Protein AF-A0A965PHJ8-F1 (afdb_monomer)

Mean predicted aligned error: 13.16 Å

Nearest PDB structures (foldseek):
  6rbk-assembly1_C  TM=6.183E-01  e=1.603E-02  Serratia entomophila
  2x8k-assembly1_A  TM=3.562E-01  e=1.499E-01  Bacillus phage SPP1
  3gei-assembly2_C  TM=4.327E-01  e=1.169E+00  Chlorobaculum tepidum
  3gei-assembly1_A-2  TM=4.325E-01  e=1.401E+00  Chlorobaculum tepidum
  3gei-assembly2_B  TM=4.326E-01  e=1.581E+00  Chlorobaculum tepidum

Foldseek 3Di:
DDKDKWKDFPNHTAAADPPDDFPWPFDPDPPVCLPDDDLRGKDKGKGFPDPRVCVRCVNVVDPPGDDPDDLVDWTWMFMDINNHTDFTFTKHWDDFDDDPNHTTITIMMTGGDCPDPCVLCPPPDLVVFDCVVLDDDLDPVVQVCLAPVPVDPRQKHWPPDADQEDADEPFDFDDDDDDPRYHRDSLCHCVDPSNNDDSVRTDIDGDPVVSVVRSCVVRVHDDDD

Secondary structure (DSSP, 8-state):
-PPPEEEEETTEEPP--TT-------PPP-TT-TT----S-EEEEEEE--HHHHHHTTTTT-TT---SS-TTSPEEEEEEETTEEEEEEEEEEEEEEEETTEEEEEEEEEEE----HHHHHTT--GGGS-GGGT----SHHHHHHHHH-TTS--SEE--S--SSB--BSSSPPPPS---TTSB-SGGGBTTSGGGPPPGGGPPPEE-HHHHHHHHHHHHT-----

pLDDT: mean 82.67, std 12.68, range [45.0, 95.44]

Solvent-accessible surface area (backbone atoms only — not comparable to full-atom values): 14137 Å² total; per-residue (Å²): 132,88,76,51,75,46,45,29,48,78,87,40,77,55,63,67,54,98,80,68,80,80,81,79,70,68,59,78,78,61,81,91,44,84,86,68,79,69,72,53,35,71,51,75,49,70,27,48,60,40,76,64,42,30,59,77,51,56,41,75,81,43,86,86,57,88,60,92,72,62,70,89,53,66,42,50,26,37,34,26,47,71,89,37,86,68,46,53,25,34,35,32,69,74,48,66,44,70,53,97,90,38,76,52,30,33,36,34,36,40,37,42,59,71,81,37,73,57,72,73,53,60,88,70,53,84,82,75,54,79,57,74,88,69,58,75,76,95,42,66,68,55,50,50,44,46,62,68,48,82,90,54,90,63,56,50,29,45,60,98,54,66,88,57,48,56,81,28,74,88,69,65,66,82,85,77,96,71,62,93,83,54,46,61,56,79,63,27,21,48,83,37,85,86,18,43,86,54,71,88,62,45,55,80,44,70,43,68,66,57,52,51,53,41,51,22,67,75,72,76,48,83,89,86,132

Radius of gyration: 30.6 Å; Cα contacts (8 Å, |Δi|>4): 312; chains: 1; bounding box: 62×33×88 Å

Sequence (225 aa):
MERQVRVFVEGQKLDLFNDETIEITSTIQNIQDISKTYTDFSQSFTIPTSPVNNAIWEYFYENAVTGNINYQERLNGFIEIDMTFFRRGKIQMEKSQLKNGQADSYTITFYGDVTTLKDLIGEDLLSVLNHTSIDHAYSFTEVYNRITDASIDWDVCYPLITSSRIWQYQGTDPSGNFPNWLNIGSGNNISNNAGAIDYRELFPAVRVKSIFDLISNQYGITFTG

Structure (mmCIF, N/CA/C/O backbone):
data_AF-A0A965PHJ8-F1
#
_entry.id   AF-A0A965PHJ8-F1
#
loop_
_atom_site.group_PDB
_atom_site.id
_atom_site.type_symbol
_atom_site.label_atom_id
_atom_site.label_alt_id
_atom_site.label_comp_id
_atom_site.label_asym_id
_atom_site.label_entity_id
_atom_site.label_seq_id
_atom_site.pdbx_PDB_ins_code
_atom_site.Cartn_x
_atom_site.Cartn_y
_atom_site.Cartn_z
_atom_site.occupancy
_atom_site.B_iso_or_equiv
_atom_site.auth_seq_id
_atom_site.auth_comp_id
_atom_site.auth_asym_id
_atom_site.auth_atom_id
_atom_site.pdbx_PDB_model_num
ATOM 1 N N . MET A 1 1 ? -25.372 19.976 11.154 1.00 48.81 1 MET A N 1
ATOM 2 C CA . MET A 1 1 ? -25.907 18.603 11.104 1.00 48.81 1 MET A CA 1
ATOM 3 C C . MET A 1 1 ? -24.966 17.790 11.969 1.00 48.81 1 MET A C 1
ATOM 5 O O . MET A 1 1 ? -23.786 17.742 11.643 1.00 48.81 1 MET A O 1
ATOM 9 N N . GLU A 1 2 ? -25.423 17.339 13.133 1.00 60.88 2 GLU A N 1
ATOM 10 C CA . GLU A 1 2 ? -24.597 16.536 14.041 1.00 60.88 2 GLU A CA 1
ATOM 11 C C . GLU A 1 2 ? -24.362 15.173 13.389 1.00 60.88 2 GLU A C 1
ATOM 13 O O . GLU A 1 2 ? -25.317 14.525 12.959 1.00 60.88 2 GLU A O 1
ATOM 18 N N . ARG A 1 3 ? -23.094 14.788 13.228 1.00 70.12 3 ARG A N 1
ATOM 19 C CA . ARG A 1 3 ? -22.733 13.477 12.683 1.00 70.12 3 ARG A CA 1
ATOM 20 C C . ARG A 1 3 ? -22.869 12.435 13.782 1.00 70.12 3 ARG A C 1
ATOM 22 O O . ARG A 1 3 ? -22.401 12.662 14.896 1.00 70.12 3 ARG A O 1
ATOM 29 N N . GLN A 1 4 ? -23.482 11.295 13.480 1.00 80.81 4 GLN A N 1
ATOM 30 C CA . GLN A 1 4 ? -23.666 10.230 14.460 1.00 80.81 4 GLN A CA 1
ATOM 31 C C . GLN A 1 4 ? -22.415 9.354 14.521 1.00 80.81 4 GLN A C 1
ATOM 33 O O . GLN A 1 4 ? -22.076 8.690 13.542 1.00 80.81 4 GLN A O 1
ATOM 38 N N . VAL A 1 5 ? -21.767 9.298 15.684 1.00 84.06 5 VAL A N 1
ATOM 39 C CA . VAL A 1 5 ? -20.630 8.402 15.926 1.00 84.06 5 VAL A CA 1
ATOM 40 C C . VAL A 1 5 ? -21.114 7.092 16.540 1.00 84.06 5 VAL A C 1
ATOM 42 O O . VAL A 1 5 ? -22.010 7.074 17.385 1.00 84.06 5 VAL A O 1
ATOM 45 N N . ARG A 1 6 ? -20.532 5.974 16.106 1.00 88.50 6 ARG A N 1
ATOM 46 C CA . ARG A 1 6 ? -20.745 4.648 16.697 1.00 88.50 6 ARG A CA 1
ATOM 47 C C . ARG A 1 6 ? -19.395 3.991 16.932 1.00 88.50 6 ARG A C 1
ATOM 49 O O . ARG A 1 6 ? -18.525 4.056 16.070 1.00 88.50 6 ARG A O 1
ATOM 56 N N . VAL A 1 7 ? -19.237 3.350 18.084 1.00 89.56 7 VAL A N 1
ATOM 57 C CA . VAL A 1 7 ? -18.011 2.637 18.456 1.00 89.56 7 VAL A CA 1
ATOM 58 C C . VAL A 1 7 ? -18.350 1.171 18.680 1.00 89.56 7 VAL A C 1
ATOM 60 O O . VAL A 1 7 ? -19.379 0.853 19.275 1.00 89.56 7 VAL A O 1
ATOM 63 N N . PHE A 1 8 ? -17.489 0.286 18.192 1.00 91.94 8 PHE A N 1
ATOM 64 C CA . PHE A 1 8 ? -17.641 -1.157 18.309 1.00 91.94 8 PHE A CA 1
ATOM 65 C C . PHE A 1 8 ? -16.410 -1.772 18.975 1.00 91.94 8 PHE A C 1
ATOM 67 O O . PHE A 1 8 ? -15.287 -1.367 18.674 1.00 91.94 8 PHE A O 1
ATOM 74 N N . VAL A 1 9 ? -16.625 -2.766 19.839 1.00 91.94 9 VAL A N 1
ATOM 75 C CA . VAL A 1 9 ? -15.597 -3.571 20.525 1.00 91.94 9 VAL A CA 1
ATOM 76 C C . VAL A 1 9 ? -15.913 -5.045 20.291 1.00 91.94 9 VAL A C 1
ATOM 78 O O . VAL A 1 9 ? -17.043 -5.461 20.523 1.00 91.94 9 VAL A O 1
ATOM 81 N N . GLU A 1 10 ? -14.951 -5.828 19.798 1.00 89.00 10 GLU A N 1
ATOM 82 C CA . GLU A 1 10 ? -15.119 -7.261 19.476 1.00 89.00 10 GLU A CA 1
ATOM 83 C C . GLU A 1 10 ? -16.392 -7.549 18.646 1.00 89.00 10 GLU A C 1
ATOM 85 O O . GLU A 1 10 ? -17.101 -8.535 18.841 1.00 89.00 10 GLU A O 1
ATOM 90 N N . GLY A 1 11 ? -16.720 -6.637 17.721 1.00 88.12 11 GLY A N 1
ATOM 91 C CA . GLY A 1 11 ? -17.903 -6.724 16.857 1.00 88.12 11 GLY A CA 1
ATOM 92 C C . GLY A 1 11 ? -19.229 -6.309 17.508 1.00 88.12 11 GLY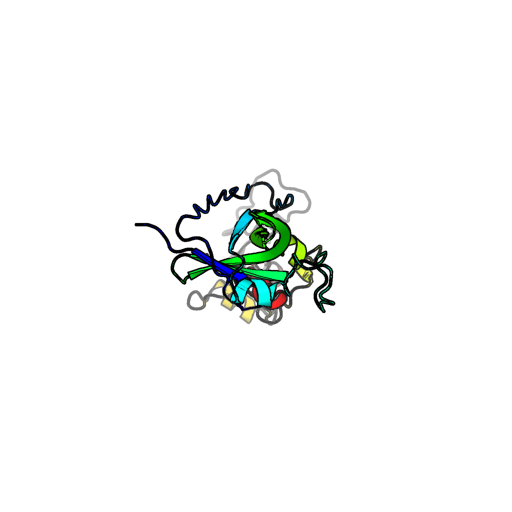 A C 1
ATOM 93 O O . GLY A 1 11 ? -20.254 -6.294 16.828 1.00 88.12 11 GLY A O 1
ATOM 94 N N . GLN A 1 12 ? -19.234 -5.929 18.786 1.00 91.38 12 GLN A N 1
ATOM 95 C CA . GLN A 1 12 ? -20.419 -5.467 19.508 1.00 91.38 12 GLN A CA 1
ATOM 96 C C . GLN A 1 12 ? -20.459 -3.941 19.577 1.00 91.38 12 GLN A C 1
ATOM 98 O O . GLN A 1 12 ? -19.441 -3.292 19.814 1.00 91.38 12 GLN A O 1
ATOM 103 N N . LYS A 1 13 ? -21.640 -3.354 19.368 1.00 92.50 13 LYS A N 1
ATOM 104 C CA . LYS A 1 13 ? -21.839 -1.902 19.431 1.00 92.50 13 LYS A CA 1
ATOM 105 C C . LYS A 1 13 ? -21.858 -1.436 20.889 1.00 92.50 13 LYS A C 1
ATOM 107 O O . LYS A 1 13 ? -22.635 -1.966 21.677 1.00 92.50 13 LYS A O 1
ATOM 112 N N . LEU A 1 14 ? -21.066 -0.415 21.207 1.00 91.31 14 LEU A N 1
ATOM 113 C CA . LEU A 1 14 ? -21.101 0.253 22.506 1.00 91.31 14 LEU A CA 1
ATOM 114 C C . LEU A 1 14 ? -22.274 1.231 22.605 1.00 91.31 14 LEU A C 1
ATOM 116 O O . LEU A 1 14 ? -22.625 1.915 21.636 1.00 91.31 14 LEU A O 1
ATOM 120 N N . ASP A 1 15 ? -22.817 1.345 23.814 1.00 91.12 15 ASP A N 1
ATOM 121 C CA . ASP A 1 15 ? -23.691 2.455 24.180 1.00 91.12 15 ASP A CA 1
ATOM 122 C C . ASP A 1 15 ? -22.828 3.659 24.577 1.00 91.12 15 ASP A C 1
ATOM 124 O O . ASP A 1 15 ? -21.922 3.523 25.399 1.00 91.12 15 ASP A O 1
ATOM 128 N N . LEU A 1 16 ? -23.110 4.827 23.996 1.00 87.69 16 LEU A N 1
ATOM 129 C CA . LEU A 1 16 ? -22.447 6.106 24.284 1.00 87.69 16 LEU A CA 1
ATOM 130 C C . LEU A 1 16 ? -23.421 7.039 25.017 1.00 87.69 16 LEU A C 1
ATOM 132 O O . LEU A 1 16 ? -24.638 6.844 24.936 1.00 87.69 16 LEU A O 1
ATOM 136 N N . PHE A 1 17 ? -22.915 8.064 25.709 1.00 84.69 17 PHE A N 1
ATOM 137 C CA . PHE A 1 17 ? -23.795 9.112 26.238 1.00 84.69 17 PHE A CA 1
ATOM 138 C C . PHE A 1 17 ? -24.380 9.961 25.098 1.00 84.69 17 PHE A C 1
ATOM 140 O O . PHE A 1 17 ? -23.748 10.162 24.062 1.00 84.69 17 PHE A O 1
ATOM 147 N N . ASN A 1 18 ? -25.603 10.467 25.288 1.00 70.56 18 ASN A N 1
ATOM 148 C CA . ASN A 1 18 ? -26.313 11.250 24.266 1.00 70.56 18 ASN A CA 1
ATOM 149 C C . ASN A 1 18 ? -25.643 12.602 23.955 1.00 70.56 18 ASN A C 1
ATOM 151 O O . ASN A 1 18 ? -25.912 13.183 22.910 1.00 70.56 18 ASN A O 1
ATOM 155 N N . ASP A 1 19 ? -24.813 13.109 24.865 1.00 63.22 19 ASP A N 1
ATOM 156 C CA . ASP A 1 19 ? -24.152 14.415 24.837 1.00 63.22 19 ASP A CA 1
ATOM 157 C C . ASP A 1 19 ? -22.622 14.319 24.700 1.00 63.22 19 ASP A C 1
ATOM 159 O O . ASP A 1 19 ? -21.912 15.315 24.864 1.00 63.22 19 ASP A O 1
ATOM 163 N N . GLU A 1 20 ? -22.084 13.138 24.379 1.00 57.88 20 GLU A N 1
ATOM 164 C CA . GLU A 1 20 ? -20.641 12.968 24.240 1.00 57.88 20 GLU A CA 1
ATOM 165 C C . GLU A 1 20 ? -20.134 13.669 22.970 1.00 57.88 20 GLU A C 1
ATOM 167 O O . GLU A 1 20 ? -20.328 13.217 21.839 1.00 57.88 20 GLU A O 1
ATOM 172 N N . THR A 1 21 ? -19.470 14.811 23.158 1.00 55.41 21 THR A N 1
ATOM 173 C CA . THR A 1 21 ? -18.782 15.505 22.068 1.00 55.41 21 THR A CA 1
ATOM 174 C C . THR A 1 21 ? -17.462 14.794 21.812 1.00 55.41 21 THR A C 1
ATOM 176 O O . THR A 1 21 ? -16.495 14.948 22.554 1.00 55.41 21 THR A O 1
ATOM 179 N N . ILE A 1 22 ? -17.422 13.989 20.754 1.00 58.88 22 ILE A N 1
ATOM 180 C CA . ILE A 1 22 ? -16.192 13.336 20.315 1.00 58.88 22 ILE A CA 1
ATOM 181 C C . ILE A 1 22 ? -15.378 14.352 19.509 1.00 58.88 22 ILE A C 1
ATOM 183 O O . ILE A 1 22 ? -15.581 14.528 18.305 1.00 58.88 22 ILE A O 1
ATOM 187 N N . GLU A 1 23 ? -14.457 15.046 20.178 1.00 55.41 23 GLU A N 1
ATOM 188 C CA . GLU A 1 23 ? -13.476 15.900 19.508 1.00 55.41 23 GLU A CA 1
ATOM 189 C C . GLU A 1 23 ? -12.415 15.032 18.827 1.00 55.41 23 GLU A C 1
ATOM 191 O O . GLU A 1 23 ? -11.427 14.603 19.421 1.00 55.41 23 GLU A O 1
ATOM 196 N N . ILE A 1 24 ? -12.635 14.747 17.544 1.00 55.06 24 ILE A N 1
ATOM 197 C CA . ILE A 1 24 ? -11.672 14.022 16.719 1.00 55.06 24 ILE A CA 1
ATOM 198 C C . ILE A 1 24 ? -10.492 14.950 16.415 1.00 55.06 24 ILE A C 1
ATOM 200 O O . ILE A 1 24 ? -10.508 15.692 15.432 1.00 55.06 24 ILE A O 1
ATOM 204 N N . THR A 1 25 ? -9.432 14.875 17.220 1.00 49.97 25 THR A N 1
ATOM 205 C CA . THR A 1 25 ? -8.146 15.485 16.859 1.00 49.97 25 THR A CA 1
ATOM 206 C C . THR A 1 25 ? -7.414 14.536 15.913 1.00 49.97 25 THR A C 1
ATOM 208 O O . THR A 1 25 ? -6.715 13.620 16.337 1.00 49.97 25 THR A O 1
ATOM 211 N N . SER A 1 26 ? -7.622 14.709 14.606 1.00 49.03 26 SER A N 1
ATOM 212 C CA . SER A 1 26 ? -6.821 14.017 13.589 1.00 49.03 26 SER A CA 1
ATOM 213 C C . SER A 1 26 ? -5.538 14.800 13.356 1.00 49.03 26 SER A C 1
ATOM 215 O O . SER A 1 26 ? -5.573 15.903 12.810 1.00 49.03 26 SER A O 1
ATOM 217 N N . THR A 1 27 ? -4.400 14.238 13.751 1.00 48.94 27 THR A N 1
ATOM 218 C CA . THR A 1 27 ? -3.111 14.797 13.333 1.00 48.94 27 THR A CA 1
ATOM 219 C C . THR A 1 27 ? -2.915 14.402 11.874 1.00 48.94 27 THR A C 1
ATOM 221 O O . THR A 1 27 ? -2.902 13.216 11.556 1.00 48.94 27 THR A O 1
ATOM 224 N N . ILE A 1 28 ? -2.833 15.375 10.964 1.00 48.16 28 ILE A N 1
ATOM 225 C CA . ILE A 1 28 ? -2.533 15.094 9.555 1.00 48.16 28 ILE A CA 1
ATOM 226 C C . ILE A 1 28 ? -1.122 14.507 9.507 1.00 48.16 28 ILE A C 1
ATOM 228 O O . ILE A 1 28 ? -0.177 15.145 9.979 1.00 48.16 28 ILE A O 1
ATOM 232 N N . GLN A 1 29 ? -0.979 13.301 8.951 1.00 46.56 29 GLN A N 1
ATOM 233 C CA . GLN A 1 29 ? 0.335 12.712 8.717 1.00 46.56 29 GLN A CA 1
ATOM 234 C C . GLN A 1 29 ? 1.170 13.657 7.861 1.00 46.56 29 GLN A C 1
ATOM 236 O O . GLN A 1 29 ? 0.755 14.085 6.782 1.00 46.56 29 GLN A O 1
ATOM 241 N N . ASN A 1 30 ? 2.366 13.983 8.341 1.00 45.00 30 ASN A N 1
ATOM 242 C CA . ASN A 1 30 ? 3.326 14.697 7.526 1.00 45.00 30 ASN A CA 1
ATOM 243 C C . ASN A 1 30 ? 3.841 13.745 6.434 1.00 45.00 30 ASN A C 1
ATOM 245 O O . ASN A 1 30 ? 4.662 12.873 6.699 1.00 45.00 30 ASN A O 1
ATOM 249 N N . ILE A 1 31 ? 3.368 13.935 5.199 1.00 52.94 31 ILE A N 1
ATOM 250 C CA . ILE A 1 31 ? 3.724 13.117 4.025 1.00 52.94 31 ILE A CA 1
ATOM 251 C C . ILE A 1 31 ? 5.233 13.202 3.704 1.00 52.94 31 ILE A C 1
ATOM 253 O O . ILE A 1 31 ? 5.760 12.365 2.978 1.00 52.94 31 ILE A O 1
ATOM 257 N N . GLN A 1 32 ? 5.958 14.185 4.255 1.00 52.28 32 GLN A N 1
ATOM 258 C CA . GLN A 1 32 ? 7.403 14.320 4.042 1.00 52.28 32 GLN A CA 1
ATOM 259 C C . GLN A 1 32 ? 8.237 13.256 4.764 1.00 52.28 32 GLN A C 1
ATOM 261 O O . GLN A 1 32 ? 9.379 13.038 4.368 1.00 52.28 32 GLN A O 1
ATOM 266 N N . ASP A 1 33 ? 7.704 12.601 5.799 1.00 48.56 33 ASP A N 1
ATOM 267 C CA . ASP A 1 33 ? 8.448 11.596 6.557 1.00 48.56 33 ASP A CA 1
ATOM 268 C C . ASP A 1 33 ? 7.582 10.364 6.844 1.00 48.56 33 ASP A C 1
ATOM 270 O O . ASP A 1 33 ? 7.064 10.168 7.942 1.00 48.56 33 ASP A O 1
ATOM 274 N N . ILE A 1 34 ? 7.466 9.494 5.836 1.00 54.50 34 ILE A N 1
ATOM 275 C CA . ILE A 1 34 ? 6.796 8.183 5.931 1.00 54.50 34 ILE A CA 1
ATOM 276 C C . ILE A 1 34 ? 7.499 7.276 6.973 1.00 54.50 34 ILE A C 1
ATOM 278 O O . ILE A 1 34 ? 6.962 6.244 7.374 1.00 54.50 34 ILE A O 1
ATOM 282 N N . SER A 1 35 ? 8.702 7.642 7.447 1.00 49.62 35 SER A N 1
ATOM 283 C CA . SER A 1 35 ? 9.486 6.836 8.388 1.00 49.62 35 SER A CA 1
ATOM 284 C C . SER A 1 35 ? 9.089 7.014 9.858 1.00 49.62 35 SER A C 1
ATOM 286 O O . SER A 1 35 ? 9.382 6.113 10.655 1.00 49.62 35 SER A O 1
ATOM 288 N N . LYS A 1 36 ? 8.421 8.126 10.210 1.00 50.12 36 LYS A N 1
ATOM 289 C CA . LYS A 1 36 ? 7.993 8.463 11.577 1.00 50.12 36 LYS A CA 1
ATOM 290 C C . LYS A 1 36 ? 6.480 8.404 11.705 1.00 50.12 36 LYS A C 1
ATOM 292 O O . LYS A 1 36 ? 5.771 9.370 11.436 1.00 50.12 36 LYS A O 1
ATOM 297 N N . THR A 1 37 ? 5.992 7.272 12.180 1.00 50.91 37 THR A N 1
ATOM 298 C CA . THR A 1 37 ? 4.570 7.046 12.408 1.00 50.91 37 THR A CA 1
ATOM 299 C C . THR A 1 37 ? 4.196 7.353 13.850 1.00 50.91 37 THR A C 1
ATOM 301 O O . THR A 1 37 ? 4.581 6.656 14.785 1.00 50.91 37 THR A O 1
ATOM 304 N N . TYR A 1 38 ? 3.436 8.431 14.031 1.00 50.38 38 TYR A N 1
ATOM 305 C CA . TYR A 1 38 ? 2.641 8.632 15.236 1.00 50.38 38 TYR A CA 1
ATOM 306 C C . TYR A 1 38 ? 1.380 7.767 15.119 1.00 50.38 38 TYR A C 1
ATOM 308 O O . TYR A 1 38 ? 0.874 7.547 14.019 1.00 50.38 38 TYR A O 1
ATOM 316 N N . THR A 1 39 ? 0.844 7.272 16.236 1.00 53.22 39 THR A N 1
ATOM 317 C CA . THR A 1 39 ? -0.540 6.785 16.263 1.00 53.22 39 THR A CA 1
ATOM 318 C C . THR A 1 39 ? -1.438 7.956 15.867 1.00 53.22 39 THR A C 1
ATOM 320 O O . THR A 1 39 ? -1.633 8.865 16.671 1.00 53.22 39 THR A O 1
ATOM 323 N N . ASP A 1 40 ? -1.944 7.970 14.632 1.00 56.31 40 ASP A N 1
ATOM 324 C CA . ASP A 1 40 ? -2.677 9.116 14.062 1.00 56.31 40 ASP A CA 1
ATOM 325 C C . ASP A 1 40 ? -3.895 9.554 14.883 1.00 56.31 40 ASP A C 1
ATOM 327 O O . ASP A 1 40 ? -4.409 10.660 14.701 1.00 56.31 40 ASP A O 1
ATOM 331 N N . PHE A 1 41 ? -4.411 8.661 15.725 1.00 66.94 41 PHE A N 1
ATOM 332 C CA . PHE A 1 41 ? -5.599 8.903 16.515 1.00 66.94 41 PHE A CA 1
ATOM 333 C C . PHE A 1 41 ? -5.569 8.066 17.790 1.00 66.94 41 PHE A C 1
ATOM 335 O O . PHE A 1 41 ? -5.584 6.835 17.743 1.00 66.94 41 PHE A O 1
ATOM 342 N N . SER A 1 42 ? -5.533 8.757 18.922 1.00 76.25 42 SER A N 1
ATOM 343 C CA . SER A 1 42 ? -5.821 8.195 20.233 1.00 76.25 42 SER A CA 1
ATOM 344 C C . SER A 1 42 ? -6.864 9.086 20.880 1.00 76.25 42 SER A C 1
ATOM 346 O O . SER A 1 42 ? -6.622 10.282 21.020 1.00 76.25 42 SER A O 1
ATOM 348 N N . GLN A 1 43 ? -8.002 8.520 21.264 1.00 80.81 43 GLN A N 1
ATOM 349 C CA . GLN A 1 43 ? -9.071 9.275 21.910 1.00 80.81 43 GLN A CA 1
ATOM 350 C C . GLN A 1 43 ? -9.641 8.475 23.070 1.00 80.81 43 GLN A C 1
ATOM 352 O O . GLN A 1 43 ? -10.001 7.307 22.911 1.00 80.81 43 GLN A O 1
ATOM 357 N N . SER A 1 44 ? -9.728 9.118 24.232 1.00 85.69 44 SER A N 1
ATOM 358 C CA . SER A 1 44 ? -10.433 8.559 25.378 1.00 85.69 44 SER A CA 1
ATOM 359 C C . SER A 1 44 ? -11.905 8.966 25.342 1.00 85.69 44 SER A C 1
ATOM 361 O O . SER A 1 44 ? -12.231 10.118 25.047 1.00 85.69 44 SER A O 1
ATOM 363 N N . PHE A 1 45 ? -12.770 8.009 25.658 1.00 83.81 45 PHE A N 1
ATOM 364 C CA . PHE A 1 45 ? -14.222 8.138 25.731 1.00 83.81 45 PHE A CA 1
ATOM 365 C C . PHE A 1 45 ? -14.694 7.774 27.131 1.00 83.81 45 PHE A C 1
ATOM 367 O O . PHE A 1 45 ? -14.061 6.969 27.822 1.00 83.81 45 PHE A O 1
ATOM 374 N N . THR A 1 46 ? -15.818 8.343 27.542 1.00 88.88 46 THR A N 1
ATOM 375 C CA . THR A 1 46 ? -16.511 7.937 28.761 1.00 88.88 46 THR A CA 1
ATOM 376 C C . THR A 1 46 ? -17.842 7.329 28.362 1.00 88.88 46 THR A C 1
ATOM 378 O O . THR A 1 46 ? -18.685 8.016 27.815 1.00 88.88 46 THR A O 1
ATOM 381 N N . ILE A 1 47 ? -18.040 6.044 28.637 1.00 90.19 47 ILE A N 1
ATOM 382 C CA . ILE A 1 47 ? -19.253 5.307 28.265 1.00 90.19 47 ILE A CA 1
ATOM 383 C C . ILE A 1 47 ? -20.075 4.954 29.514 1.00 90.19 47 ILE A C 1
ATOM 385 O O . ILE A 1 47 ? -19.492 4.727 30.578 1.00 90.19 47 ILE A O 1
ATOM 389 N N . PRO A 1 48 ? -21.415 4.880 29.433 1.00 91.81 48 PRO A N 1
ATOM 390 C CA . PRO A 1 48 ? -22.247 4.447 30.551 1.00 91.81 48 PRO A CA 1
ATOM 391 C C . PRO A 1 48 ? -22.014 2.974 30.898 1.00 91.81 48 PRO A C 1
ATOM 393 O O . PRO A 1 48 ? -21.703 2.153 30.033 1.00 91.81 48 PRO A O 1
ATOM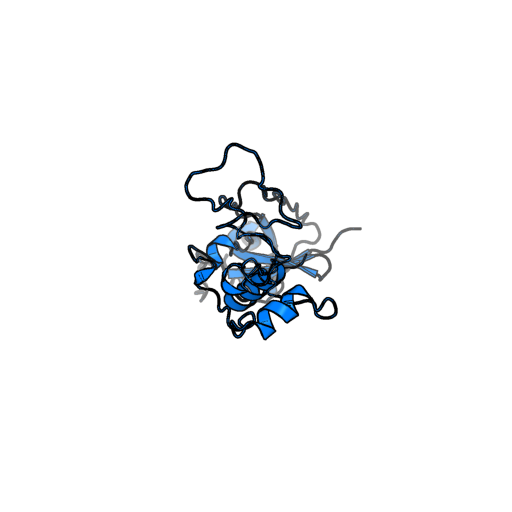 396 N N . THR A 1 49 ? -22.272 2.607 32.150 1.00 91.06 49 THR A N 1
ATOM 397 C CA . THR A 1 49 ? -22.341 1.211 32.626 1.00 91.06 49 THR A CA 1
ATOM 398 C C . THR A 1 49 ? -23.670 0.547 32.235 1.00 91.06 49 THR A C 1
ATOM 400 O O . THR A 1 49 ? -24.409 0.015 33.067 1.00 91.06 49 THR A O 1
ATOM 403 N N . SER A 1 50 ? -24.016 0.607 30.944 1.00 91.44 50 SER A N 1
ATOM 404 C CA . SER A 1 50 ? -25.225 -0.022 30.405 1.00 91.44 50 SER A CA 1
ATOM 405 C C . SER A 1 50 ? -25.142 -1.556 30.485 1.00 91.44 50 SER A C 1
ATOM 407 O O . SER A 1 50 ? -24.043 -2.108 30.581 1.00 91.44 50 SER A O 1
ATOM 409 N N . PRO A 1 51 ? -26.270 -2.288 30.401 1.00 91.06 51 PRO A N 1
ATOM 410 C CA . PRO A 1 51 ? -26.245 -3.751 30.365 1.00 91.06 51 PRO A CA 1
ATOM 411 C C . PRO A 1 51 ? -25.354 -4.321 29.251 1.00 91.06 51 PRO A C 1
ATOM 413 O O . PRO A 1 51 ? -24.702 -5.338 29.463 1.00 91.06 51 PRO A O 1
ATOM 416 N N . VAL A 1 52 ? -25.297 -3.652 28.092 1.00 91.44 52 VAL A N 1
ATOM 417 C CA . VAL A 1 52 ? -24.454 -4.050 26.953 1.00 91.44 52 VAL A CA 1
ATOM 418 C C . VAL A 1 52 ? -22.980 -3.814 27.272 1.00 91.44 52 VAL A C 1
ATOM 420 O O . VAL A 1 52 ? -22.174 -4.737 27.175 1.00 91.44 52 VAL A O 1
ATOM 423 N N . ASN A 1 53 ? -22.627 -2.609 27.724 1.00 91.88 53 ASN A N 1
ATOM 424 C CA . ASN A 1 53 ? -21.241 -2.264 28.035 1.00 91.88 53 ASN A CA 1
ATOM 425 C C . ASN A 1 53 ? -20.695 -3.105 29.204 1.00 91.88 53 ASN A C 1
ATOM 427 O O . ASN A 1 53 ? -19.564 -3.579 29.139 1.00 91.88 53 ASN A O 1
ATOM 431 N N . ASN A 1 54 ? -21.498 -3.353 30.244 1.00 90.81 54 ASN A N 1
ATOM 432 C CA . ASN A 1 54 ? -21.106 -4.212 31.365 1.00 90.81 54 ASN A CA 1
ATOM 433 C C . ASN A 1 54 ? -20.878 -5.664 30.931 1.00 90.81 54 ASN A C 1
ATOM 435 O O . ASN A 1 54 ? -19.988 -6.312 31.470 1.00 90.81 54 ASN A O 1
ATOM 439 N N . ALA A 1 55 ? -21.654 -6.175 29.969 1.00 89.44 55 ALA A N 1
ATOM 440 C CA . ALA A 1 55 ? -21.457 -7.521 29.439 1.00 89.44 55 ALA A CA 1
ATOM 441 C C . ALA A 1 55 ? -20.157 -7.633 28.628 1.00 89.44 55 ALA A C 1
ATOM 443 O O . ALA A 1 55 ? -19.421 -8.599 28.802 1.00 89.44 55 ALA A O 1
ATOM 444 N N . ILE A 1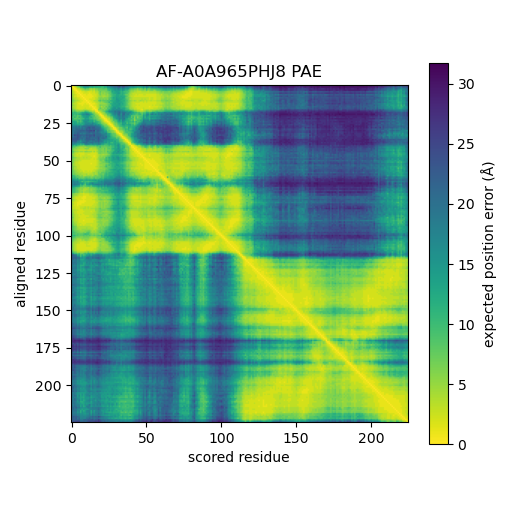 56 ? -19.848 -6.635 27.789 1.00 89.56 56 ILE A N 1
ATOM 445 C CA . ILE A 1 56 ? -18.601 -6.583 27.002 1.00 89.56 56 ILE A CA 1
ATOM 446 C C . ILE A 1 56 ? -17.375 -6.558 27.920 1.00 89.56 56 ILE A C 1
ATOM 448 O O . ILE A 1 56 ? -16.396 -7.254 27.667 1.00 89.56 56 ILE A O 1
ATOM 452 N N . TRP A 1 57 ? -17.436 -5.763 28.988 1.00 89.06 57 TRP A N 1
ATOM 453 C CA . TRP A 1 57 ? -16.329 -5.570 29.925 1.00 89.06 57 TRP A CA 1
ATOM 454 C C . TRP A 1 57 ? -16.422 -6.449 31.173 1.00 89.06 57 TRP A C 1
ATOM 456 O O . TRP A 1 57 ? -15.797 -6.119 32.177 1.00 89.06 57 TRP A O 1
ATOM 466 N N . GLU A 1 58 ? -17.227 -7.514 31.129 1.00 89.50 58 GLU A N 1
ATOM 467 C CA . GLU A 1 58 ? -17.411 -8.500 32.203 1.00 89.50 58 GLU A CA 1
ATOM 468 C C . GLU A 1 58 ? -17.522 -7.879 33.610 1.00 89.50 58 GLU A C 1
ATOM 470 O O . GLU A 1 58 ? -16.963 -8.376 34.585 1.00 89.50 58 GLU A O 1
ATOM 475 N N . TYR A 1 59 ? -18.278 -6.781 33.715 1.00 87.88 59 TYR A N 1
ATOM 476 C CA . TYR A 1 59 ? -18.477 -6.016 34.947 1.00 87.88 59 TYR A CA 1
ATOM 477 C C . TYR A 1 59 ? -17.168 -5.551 35.600 1.00 87.88 59 TYR A C 1
ATOM 479 O O . TYR A 1 59 ? -17.026 -5.647 36.811 1.00 87.88 59 TYR A O 1
ATOM 487 N N . PHE A 1 60 ? -16.248 -4.970 34.825 1.00 84.06 60 PHE A N 1
ATOM 488 C CA . PHE A 1 60 ? -14.919 -4.489 35.247 1.00 84.06 60 PHE A CA 1
ATOM 489 C C . PHE A 1 60 ? -14.814 -3.800 36.628 1.00 84.06 60 PHE A C 1
ATOM 491 O O . PHE A 1 60 ? -13.767 -3.850 37.265 1.00 84.06 60 PHE A O 1
ATOM 498 N N . TYR A 1 61 ? -15.872 -3.138 37.107 1.00 81.56 61 TYR A N 1
ATOM 499 C CA . TYR A 1 61 ? -15.882 -2.499 38.428 1.00 81.56 61 TYR A CA 1
ATOM 500 C C . TYR A 1 61 ? -15.953 -3.496 39.604 1.00 81.56 61 TYR A C 1
ATOM 502 O O . TYR A 1 61 ? -15.724 -3.101 40.747 1.00 81.56 61 TYR A O 1
ATOM 510 N N . GLU A 1 62 ? -16.326 -4.752 39.354 1.00 80.50 62 GLU A N 1
ATOM 511 C CA . GLU A 1 62 ? -16.566 -5.782 40.359 1.00 80.50 62 GLU A CA 1
ATOM 512 C C . GLU A 1 62 ? -15.370 -6.732 40.459 1.00 80.50 62 GLU A C 1
ATOM 514 O O . GLU A 1 62 ? -15.179 -7.630 39.641 1.00 80.50 62 GLU A O 1
ATOM 519 N N . ASN A 1 63 ? -14.584 -6.570 41.522 1.00 73.31 63 ASN A N 1
ATOM 520 C CA . ASN A 1 63 ? -13.404 -7.400 41.766 1.00 73.31 63 ASN A CA 1
ATOM 521 C C . ASN A 1 63 ? -13.753 -8.859 42.110 1.00 73.31 63 ASN A C 1
ATOM 523 O O . ASN A 1 63 ? -12.877 -9.720 42.050 1.00 73.31 63 ASN A O 1
ATOM 527 N N . ALA A 1 64 ? -14.997 -9.151 42.510 1.00 72.06 64 ALA A N 1
ATOM 528 C CA . ALA A 1 64 ? -15.437 -10.512 42.809 1.00 72.06 64 ALA A CA 1
ATOM 529 C C . ALA A 1 64 ? -15.748 -11.350 41.553 1.00 72.06 64 ALA A C 1
ATOM 531 O O . ALA A 1 64 ? -15.870 -12.574 41.653 1.00 72.06 64 ALA A O 1
ATOM 532 N N . VAL A 1 65 ? -15.886 -10.723 40.379 1.00 72.12 65 VAL A N 1
ATOM 533 C CA . VAL A 1 65 ? -16.148 -11.431 39.122 1.00 72.12 65 VAL A CA 1
ATOM 534 C C . VAL A 1 65 ? -14.836 -11.995 38.583 1.00 72.12 65 VAL A C 1
ATOM 536 O O . VAL A 1 65 ? -13.885 -11.270 38.305 1.00 72.12 65 VAL A O 1
ATOM 539 N N . THR A 1 66 ? -14.778 -13.319 38.425 1.00 65.88 66 THR A N 1
ATOM 540 C CA . THR A 1 66 ? -13.681 -13.968 37.695 1.00 65.88 66 THR A CA 1
ATOM 541 C C . THR A 1 66 ? -13.992 -13.883 36.208 1.00 65.88 66 THR A C 1
ATOM 543 O O . THR A 1 66 ? -14.798 -14.662 35.700 1.00 65.88 66 THR A O 1
ATOM 546 N N . GLY A 1 67 ? -13.401 -12.894 35.544 1.00 68.81 67 GLY A N 1
ATOM 547 C CA . GLY A 1 67 ? -13.531 -12.704 34.105 1.00 68.81 67 GLY A CA 1
ATOM 548 C C . GLY A 1 67 ? -12.603 -13.606 33.287 1.00 68.81 67 GLY A C 1
ATOM 549 O O . GLY A 1 67 ? -11.584 -14.088 33.785 1.00 68.81 67 GLY A O 1
ATOM 550 N N . ASN A 1 68 ? -12.954 -13.816 32.021 1.00 78.12 68 ASN A N 1
ATOM 551 C CA . ASN A 1 68 ? -12.109 -14.450 31.010 1.00 78.12 68 ASN A CA 1
ATOM 552 C C . ASN A 1 68 ? -11.267 -13.426 30.238 1.00 78.12 68 ASN A C 1
ATOM 554 O O . ASN A 1 68 ? -10.318 -13.813 29.553 1.00 78.12 68 ASN A O 1
ATOM 558 N N . ILE A 1 69 ? -11.609 -12.137 30.323 1.00 78.44 69 ILE A N 1
ATOM 559 C CA . ILE A 1 69 ? -10.869 -11.073 29.643 1.00 78.44 69 ILE A CA 1
ATOM 560 C C . ILE A 1 69 ? -9.703 -10.568 30.495 1.00 78.44 69 ILE A C 1
ATOM 562 O O . ILE A 1 69 ? -9.832 -10.277 31.685 1.00 78.44 69 ILE A O 1
ATOM 566 N N . ASN A 1 70 ? -8.539 -10.429 29.864 1.00 81.06 70 ASN A N 1
ATOM 567 C CA . ASN A 1 70 ? -7.400 -9.752 30.461 1.00 81.06 70 ASN A CA 1
ATOM 568 C C . ASN A 1 70 ? -7.518 -8.246 30.196 1.00 81.06 70 ASN A C 1
ATOM 570 O O . ASN A 1 70 ? -7.254 -7.788 29.089 1.00 81.06 70 ASN A O 1
ATOM 574 N N . TYR A 1 71 ? -7.874 -7.458 31.212 1.00 80.88 71 TYR A N 1
ATOM 575 C CA . TYR A 1 71 ? -8.045 -6.003 31.078 1.00 80.88 71 TYR A CA 1
ATOM 576 C C . TYR A 1 71 ? -6.755 -5.236 30.732 1.00 80.88 71 TYR A C 1
ATOM 578 O O . TYR A 1 71 ? -6.819 -4.056 30.395 1.00 80.88 71 TYR A O 1
ATOM 586 N N . GLN A 1 72 ? -5.584 -5.881 30.820 1.00 78.69 72 GLN A N 1
ATOM 587 C CA . GLN A 1 72 ? -4.312 -5.310 30.361 1.00 78.69 72 GLN A CA 1
ATOM 588 C C . GLN A 1 72 ? -4.122 -5.446 28.844 1.00 78.69 72 GLN A C 1
ATOM 590 O O . GLN A 1 72 ? -3.283 -4.759 28.260 1.00 78.69 72 GLN A O 1
ATOM 595 N N . GLU A 1 73 ? -4.883 -6.330 28.201 1.00 82.88 73 GLU A N 1
ATOM 596 C CA . GLU A 1 73 ? -4.870 -6.509 26.757 1.00 82.88 73 GLU A CA 1
ATOM 597 C C . GLU A 1 73 ? -5.875 -5.576 26.089 1.00 82.88 73 GLU A C 1
ATOM 599 O O . GLU A 1 73 ? -6.931 -5.241 26.626 1.00 82.88 73 GLU A O 1
ATOM 604 N N . ARG A 1 74 ? -5.532 -5.137 24.877 1.00 88.00 74 ARG A N 1
ATOM 605 C CA . ARG A 1 74 ? -6.408 -4.270 24.094 1.00 88.00 74 ARG A CA 1
ATOM 606 C C . ARG A 1 74 ? -7.306 -5.108 23.196 1.00 88.00 74 ARG A C 1
ATOM 608 O O . ARG A 1 74 ? -6.815 -5.909 22.397 1.00 88.00 74 ARG A O 1
ATOM 615 N N . LEU A 1 75 ? -8.602 -4.845 23.267 1.00 89.12 75 LEU A N 1
ATOM 616 C CA . LEU A 1 75 ? -9.612 -5.504 22.448 1.00 89.12 75 LEU A CA 1
ATOM 617 C C . LEU A 1 75 ? -9.687 -4.870 21.058 1.00 89.12 75 LEU A C 1
ATOM 619 O O . LEU A 1 75 ? -9.378 -3.692 20.884 1.00 89.12 75 LEU A O 1
ATOM 623 N N . ASN A 1 76 ? -10.079 -5.634 20.045 1.00 89.88 76 ASN A N 1
ATOM 624 C CA . ASN A 1 76 ? -10.327 -5.104 18.707 1.00 89.88 76 ASN A CA 1
ATOM 625 C C . ASN A 1 76 ? -11.513 -4.144 18.726 1.00 89.88 76 ASN A C 1
ATOM 627 O O . ASN A 1 76 ? -12.544 -4.438 19.326 1.00 89.88 76 ASN A O 1
ATOM 631 N N . GLY A 1 77 ? -11.403 -3.027 18.012 1.00 90.81 77 GLY A N 1
ATOM 632 C CA . GLY A 1 77 ? -12.520 -2.109 17.861 1.00 90.81 77 GLY A CA 1
ATOM 633 C C . GLY A 1 77 ? -12.470 -1.294 16.582 1.00 90.81 77 GLY A C 1
ATOM 634 O O . GLY A 1 77 ? -11.453 -1.233 15.889 1.00 90.81 77 GLY A O 1
ATOM 635 N N . PHE A 1 78 ? -13.585 -0.656 16.254 1.00 89.56 78 PHE A N 1
ATOM 636 C CA . PHE A 1 78 ? -13.660 0.290 15.146 1.00 89.56 78 PHE A CA 1
ATOM 637 C C . PHE A 1 78 ? -14.703 1.372 15.411 1.00 89.56 78 PHE A C 1
ATOM 639 O O . PHE A 1 78 ? -15.606 1.209 16.232 1.00 89.56 78 PHE A O 1
ATOM 646 N N . ILE A 1 79 ? -14.547 2.491 14.714 1.00 86.88 79 ILE A N 1
ATOM 647 C CA . ILE A 1 79 ? -15.424 3.654 14.781 1.00 86.88 79 ILE A CA 1
ATOM 648 C C . ILE A 1 79 ? -16.102 3.819 13.424 1.00 86.88 79 ILE A C 1
ATOM 650 O O . ILE A 1 79 ? -15.452 3.717 12.379 1.00 86.88 79 ILE A O 1
ATOM 654 N N . GLU A 1 80 ? -17.394 4.116 13.452 1.00 87.06 80 GLU A N 1
ATOM 655 C CA . GLU A 1 80 ? -18.181 4.554 12.305 1.00 87.06 80 GLU A CA 1
ATOM 656 C C . GLU A 1 80 ? -18.684 5.979 12.528 1.00 87.06 80 GLU A C 1
ATOM 658 O O . GLU A 1 80 ? -19.033 6.364 13.647 1.00 87.06 80 GLU A O 1
ATOM 663 N N . ILE A 1 81 ? -18.773 6.741 11.443 1.00 83.94 81 ILE A N 1
ATOM 664 C CA . ILE A 1 81 ? -19.407 8.058 11.409 1.00 83.94 81 ILE A CA 1
ATOM 665 C C . ILE A 1 81 ? -20.488 8.007 10.337 1.00 83.94 81 ILE A C 1
ATOM 667 O O . ILE A 1 81 ? -20.213 7.630 9.200 1.00 83.94 81 ILE A O 1
ATOM 671 N N . ASP A 1 82 ? -21.723 8.343 10.704 1.00 85.38 82 ASP A N 1
ATOM 672 C CA . ASP A 1 82 ? -22.888 8.299 9.811 1.00 85.38 82 ASP A CA 1
ATOM 673 C C . ASP A 1 82 ? -23.042 6.933 9.106 1.00 85.38 82 ASP A C 1
ATOM 675 O O . ASP A 1 82 ? -23.364 6.846 7.924 1.00 85.38 82 ASP A O 1
ATOM 679 N N . MET A 1 83 ? -22.794 5.846 9.852 1.00 84.38 83 MET A N 1
ATOM 680 C CA . MET A 1 83 ? -22.820 4.448 9.372 1.00 84.38 83 MET A CA 1
ATOM 681 C C . MET A 1 83 ? -21.776 4.115 8.297 1.00 84.38 83 MET A C 1
ATOM 683 O O . MET A 1 83 ? -21.862 3.075 7.650 1.00 84.38 83 MET A O 1
ATOM 687 N N . THR A 1 84 ? -20.790 4.986 8.102 1.00 77.19 84 THR A N 1
ATOM 688 C CA . THR A 1 84 ? -19.633 4.722 7.250 1.00 77.19 84 THR A CA 1
ATOM 689 C C . THR A 1 84 ? -18.439 4.397 8.134 1.00 77.19 84 THR A C 1
ATOM 691 O O . THR A 1 84 ? -18.191 5.084 9.129 1.00 77.19 84 THR A O 1
ATOM 694 N N . PHE A 1 85 ? -17.688 3.357 7.774 1.00 80.12 85 PHE A N 1
ATOM 695 C CA . PHE A 1 85 ? -16.441 3.013 8.450 1.00 80.12 85 PHE A CA 1
ATOM 696 C C . PHE A 1 85 ? -1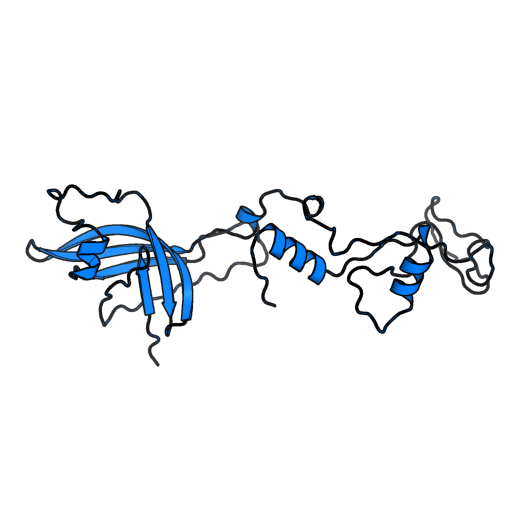5.501 4.224 8.487 1.00 80.12 85 PHE A C 1
ATOM 698 O O . PHE A 1 85 ? -15.204 4.818 7.450 1.00 80.12 85 PHE A O 1
ATOM 705 N N . PHE A 1 86 ? -15.034 4.580 9.683 1.00 79.75 86 PHE A N 1
ATOM 706 C CA . PHE A 1 86 ? -14.098 5.680 9.879 1.00 79.75 86 PHE A CA 1
ATOM 707 C C . PHE A 1 86 ? -12.694 5.163 10.174 1.00 79.75 86 PHE A C 1
ATOM 709 O O . PHE A 1 86 ? -11.751 5.486 9.452 1.00 79.75 86 PHE A O 1
ATOM 716 N N . ARG A 1 87 ? -12.533 4.358 11.233 1.00 80.81 87 ARG A N 1
ATOM 717 C CA . ARG A 1 87 ? -11.207 3.879 11.643 1.00 80.81 87 ARG A CA 1
ATOM 718 C C . ARG A 1 87 ? -11.277 2.573 12.422 1.00 80.81 87 ARG A C 1
ATOM 720 O O . ARG A 1 87 ? -12.113 2.431 13.308 1.00 80.81 87 ARG A O 1
ATOM 727 N N . ARG A 1 88 ? -10.361 1.646 12.133 1.00 86.44 88 ARG A N 1
ATOM 728 C CA . ARG A 1 88 ? -10.120 0.434 12.934 1.00 86.44 88 ARG A CA 1
ATOM 729 C C . ARG A 1 88 ? -9.023 0.704 13.954 1.00 86.44 88 ARG A C 1
ATOM 731 O O . ARG A 1 88 ? -8.181 1.573 13.735 1.00 86.44 88 ARG A O 1
ATOM 738 N N . GLY A 1 89 ? -9.050 -0.016 15.062 1.00 88.56 89 GLY A N 1
ATOM 739 C CA . GLY A 1 89 ? -8.100 0.145 16.142 1.00 88.56 89 GLY A CA 1
ATOM 740 C C . GLY A 1 89 ? -8.222 -0.912 17.215 1.00 88.56 89 GLY A C 1
ATOM 741 O O . GLY A 1 89 ? -8.792 -1.991 17.036 1.00 88.56 89 GLY A O 1
ATOM 742 N N . LYS A 1 90 ? -7.651 -0.559 18.353 1.00 88.56 90 LYS A N 1
ATOM 743 C CA . LYS A 1 90 ? -7.701 -1.314 19.586 1.00 88.56 90 LYS A CA 1
ATOM 744 C C . LYS A 1 90 ? -8.293 -0.431 20.675 1.00 88.56 90 LYS A C 1
ATOM 746 O O . LYS A 1 90 ? -7.973 0.751 20.745 1.00 88.56 90 LYS A O 1
ATOM 751 N N . ILE A 1 91 ? -9.140 -0.994 21.522 1.00 90.38 91 ILE A N 1
ATOM 752 C CA . ILE A 1 91 ? -9.768 -0.299 22.642 1.00 90.38 91 ILE A CA 1
ATOM 753 C C . ILE A 1 91 ? -9.243 -0.900 23.938 1.00 90.38 91 ILE A C 1
ATOM 755 O O . ILE A 1 91 ? -9.188 -2.119 24.094 1.00 90.38 91 ILE A O 1
ATOM 759 N N . GLN A 1 92 ? -8.850 -0.029 24.858 1.00 89.94 92 GLN A N 1
ATOM 760 C CA . GLN A 1 92 ? -8.375 -0.397 26.181 1.00 89.94 92 GLN A CA 1
ATOM 761 C C . GLN A 1 92 ? -9.310 0.173 27.247 1.00 89.94 92 GLN A C 1
ATOM 763 O O . GLN A 1 92 ? -9.730 1.327 27.153 1.00 89.94 92 GLN A O 1
ATOM 768 N N . MET A 1 93 ? -9.625 -0.637 28.256 1.00 90.00 93 MET A N 1
ATOM 769 C CA . MET A 1 93 ? -10.299 -0.174 29.466 1.00 90.00 93 MET A CA 1
ATOM 770 C C . MET A 1 93 ? -9.288 0.553 30.357 1.00 90.00 93 MET A C 1
ATOM 772 O O . MET A 1 93 ? -8.240 -0.004 30.673 1.00 90.00 93 MET A O 1
ATOM 776 N N . GLU A 1 94 ? -9.601 1.780 30.773 1.00 90.25 94 GLU A N 1
ATOM 777 C CA . GLU A 1 94 ? -8.723 2.568 31.650 1.00 90.25 94 GLU A CA 1
ATOM 778 C C . GLU A 1 94 ? -9.173 2.490 33.107 1.00 90.25 94 GLU A C 1
ATOM 780 O O . GLU A 1 94 ? -8.386 2.202 34.007 1.00 90.25 94 GLU A O 1
ATOM 785 N N . LYS A 1 95 ? -10.451 2.796 33.363 1.00 89.50 95 LYS A N 1
ATOM 786 C CA . LYS A 1 95 ? -11.005 2.863 34.722 1.00 89.50 95 LYS A CA 1
ATOM 787 C C . LYS A 1 95 ? -12.530 2.831 34.733 1.00 89.50 95 LYS A C 1
ATOM 789 O O . LYS A 1 95 ? -13.174 3.289 33.794 1.00 89.50 95 LYS A O 1
ATOM 794 N N . SER A 1 96 ? -13.105 2.402 35.854 1.00 90.50 96 SER A N 1
ATOM 795 C CA . SER A 1 96 ? -14.516 2.613 36.194 1.00 90.50 96 SER A CA 1
ATOM 796 C C . SER A 1 96 ? -14.668 3.786 37.156 1.00 90.50 96 SER A C 1
ATOM 798 O O . SER A 1 96 ? -13.924 3.890 38.133 1.00 90.50 96 SER A O 1
ATOM 800 N N . GLN A 1 97 ? -15.657 4.640 36.924 1.00 88.62 97 GLN A N 1
ATOM 801 C CA . GLN A 1 97 ? -16.042 5.701 37.844 1.00 88.62 97 GLN A CA 1
ATOM 802 C C . GLN A 1 97 ? -17.256 5.260 38.658 1.00 88.62 97 GLN A C 1
ATOM 804 O O . GLN A 1 97 ? -18.252 4.781 38.113 1.00 88.62 97 GLN A O 1
ATOM 809 N N . LEU A 1 98 ? -17.161 5.419 39.977 1.00 87.38 98 LEU A N 1
ATOM 810 C CA . LEU A 1 98 ? -18.241 5.109 40.905 1.00 87.38 98 LEU A CA 1
ATOM 811 C C . LEU A 1 98 ? -18.942 6.399 41.333 1.00 87.38 98 LEU A C 1
ATOM 813 O O . LEU A 1 98 ? -18.291 7.373 41.713 1.00 87.38 98 LEU A O 1
ATOM 817 N N . LYS A 1 99 ? -20.272 6.377 41.356 1.00 86.56 99 LYS A N 1
ATOM 818 C CA . LYS A 1 99 ? -21.118 7.437 41.900 1.00 86.56 99 LYS A CA 1
ATOM 819 C C . LYS A 1 99 ? -22.064 6.823 42.921 1.00 86.56 99 LYS A C 1
ATOM 821 O O . LYS A 1 99 ? -22.756 5.853 42.635 1.00 86.56 99 LYS A O 1
ATOM 826 N N . ASN A 1 100 ? -22.070 7.358 44.141 1.00 85.75 100 ASN A N 1
ATOM 827 C CA . ASN A 1 100 ? -22.868 6.828 45.257 1.00 85.75 100 ASN A CA 1
ATOM 828 C C . ASN A 1 100 ? -22.640 5.324 45.533 1.00 85.75 100 ASN A C 1
ATOM 830 O O . ASN A 1 100 ? -23.565 4.612 45.915 1.00 85.75 100 ASN A O 1
ATOM 834 N N . GLY A 1 101 ? -21.413 4.833 45.326 1.00 79.56 101 GLY A N 1
ATOM 835 C CA . GLY A 1 101 ? -21.057 3.426 45.547 1.00 79.56 101 GLY A CA 1
ATOM 836 C C . GLY A 1 101 ? -21.512 2.460 44.447 1.00 79.56 101 GLY A C 1
ATOM 837 O O . GLY A 1 101 ? -21.337 1.259 44.610 1.00 79.56 101 GLY A O 1
ATOM 838 N N . GLN A 1 102 ? -22.064 2.961 43.339 1.00 83.56 102 GLN A N 1
ATOM 839 C CA . GLN A 1 102 ? -22.430 2.169 42.162 1.00 83.56 102 GLN A CA 1
ATOM 840 C C . GLN A 1 102 ? -21.626 2.629 40.944 1.00 83.56 102 GLN A C 1
ATOM 842 O O . GLN A 1 102 ? -21.240 3.794 40.860 1.00 83.56 102 GLN A O 1
ATOM 847 N N . ALA A 1 103 ? -21.351 1.721 40.010 1.00 87.56 103 ALA A N 1
ATOM 848 C CA . ALA A 1 103 ? -20.623 2.056 38.794 1.00 87.56 103 ALA A CA 1
ATOM 849 C C . ALA A 1 103 ? -21.489 2.906 37.859 1.00 87.56 103 ALA A C 1
ATOM 851 O O . ALA A 1 103 ? -22.574 2.489 37.462 1.00 87.56 103 ALA A O 1
ATOM 852 N N . ASP A 1 104 ? -20.998 4.096 37.529 1.00 90.00 104 ASP A N 1
ATOM 853 C CA . ASP A 1 104 ? -21.707 5.119 36.752 1.00 90.00 104 ASP A CA 1
ATOM 854 C C . ASP A 1 104 ? -21.228 5.141 35.296 1.00 90.00 104 ASP A C 1
ATOM 856 O O . ASP A 1 104 ? -22.028 5.165 34.361 1.00 90.00 104 ASP A O 1
ATOM 860 N N . SER A 1 105 ? -19.911 5.067 35.096 1.00 91.31 105 SER A N 1
ATOM 861 C CA . SER A 1 105 ? -19.303 5.106 33.767 1.00 91.31 105 SER A CA 1
ATOM 862 C C . SER A 1 105 ? -17.965 4.374 33.705 1.00 91.31 105 SER A C 1
ATOM 864 O O . SER A 1 105 ? -17.288 4.170 34.716 1.00 91.31 105 SER A O 1
ATOM 866 N N . TYR A 1 106 ? -17.565 3.996 32.496 1.00 91.69 106 TYR A N 1
ATOM 867 C CA . TYR A 1 106 ? -16.229 3.515 32.175 1.00 91.69 106 TYR A CA 1
ATOM 868 C C . TYR A 1 106 ? -15.486 4.552 31.347 1.00 91.69 106 TYR A C 1
ATOM 870 O O . TYR A 1 106 ? -16.059 5.161 30.450 1.00 91.69 106 TYR A O 1
ATOM 878 N N . THR A 1 107 ? -14.194 4.719 31.604 1.00 91.00 107 THR A N 1
ATOM 879 C CA . THR A 1 107 ? -13.289 5.423 30.699 1.00 91.00 107 THR A CA 1
ATOM 880 C C . THR A 1 107 ? -12.547 4.388 29.865 1.00 91.00 107 THR A C 1
ATOM 882 O O . THR A 1 107 ? -11.884 3.511 30.419 1.00 91.00 107 THR A O 1
ATOM 885 N N . ILE A 1 108 ? -12.656 4.505 28.546 1.00 90.62 108 ILE A N 1
ATOM 886 C CA . ILE A 1 108 ? -11.949 3.665 27.575 1.00 90.62 108 ILE A CA 1
ATOM 887 C C . ILE A 1 108 ? -11.062 4.544 26.697 1.00 90.62 108 ILE A C 1
ATOM 889 O O . ILE A 1 108 ? -11.396 5.702 26.457 1.00 90.62 108 ILE A O 1
ATOM 893 N N . THR A 1 109 ? -9.973 4.000 26.165 1.00 88.94 109 THR A N 1
ATOM 894 C CA . THR A 1 109 ? -9.143 4.679 25.163 1.00 88.94 109 THR A CA 1
ATOM 895 C C . THR A 1 109 ? -9.121 3.873 23.876 1.00 88.94 109 THR A C 1
ATOM 897 O O . THR A 1 109 ? -8.779 2.691 23.880 1.00 88.94 109 THR A O 1
ATOM 900 N N . PHE A 1 110 ? -9.484 4.507 22.762 1.00 87.69 110 PHE A N 1
ATOM 901 C CA . PHE A 1 110 ? -9.285 3.956 21.428 1.00 87.69 110 PHE A CA 1
ATOM 902 C C . PHE A 1 110 ? -7.925 4.383 20.902 1.00 87.69 110 PHE A C 1
ATOM 904 O O . PHE A 1 110 ? -7.630 5.573 20.824 1.00 87.69 110 PHE A O 1
ATOM 911 N N . TYR A 1 111 ? -7.149 3.406 20.464 1.00 84.19 111 TYR A N 1
ATOM 912 C CA . TYR A 1 111 ? -5.913 3.576 19.727 1.00 84.19 111 TYR A CA 1
ATOM 913 C C . TYR A 1 111 ? -6.165 3.135 18.290 1.00 84.19 111 TYR A C 1
ATOM 915 O O . TYR A 1 111 ? -6.488 1.971 18.055 1.00 84.19 111 TYR A O 1
ATOM 923 N N . GLY A 1 112 ? -6.032 4.046 17.326 1.00 79.69 112 GLY A N 1
ATOM 924 C CA . GLY A 1 112 ? -6.107 3.698 15.909 1.00 79.69 112 GLY A CA 1
ATOM 925 C C . GLY A 1 112 ? -5.112 2.594 15.564 1.00 79.69 112 GLY A C 1
ATOM 926 O O . GLY A 1 112 ? -4.003 2.570 16.093 1.00 79.69 112 GLY A O 1
ATOM 927 N N . ASP A 1 113 ? -5.530 1.668 14.705 1.00 72.25 113 ASP A N 1
ATOM 928 C CA . ASP A 1 113 ? -4.681 0.590 14.213 1.00 72.25 113 ASP A CA 1
ATOM 929 C C . ASP A 1 113 ? -3.578 1.226 13.369 1.00 72.25 113 ASP A C 1
ATOM 931 O O . ASP A 1 113 ? -3.852 1.960 12.415 1.00 72.25 113 ASP A O 1
ATOM 935 N N . VAL A 1 114 ? -2.335 0.984 13.769 1.00 59.56 114 VAL A N 1
ATOM 936 C CA . VAL A 1 114 ? -1.130 1.483 13.104 1.00 59.56 114 VAL A CA 1
ATOM 937 C C . VAL A 1 114 ? -0.450 0.298 12.431 1.00 59.56 114 VAL A C 1
ATOM 939 O O . VAL A 1 114 ? 0.760 0.166 12.506 1.00 59.56 114 VAL A O 1
ATOM 942 N N . THR A 1 115 ? -1.183 -0.606 11.771 1.00 58.31 115 THR A N 1
ATOM 943 C CA . THR A 1 115 ? -0.533 -1.386 10.707 1.00 58.31 115 THR A CA 1
ATOM 944 C C . THR A 1 115 ? -0.237 -0.414 9.582 1.00 58.31 115 THR A C 1
ATOM 946 O O . THR A 1 115 ? -1.071 -0.160 8.710 1.00 58.31 115 THR A O 1
ATOM 949 N N . THR A 1 116 ? 0.923 0.223 9.675 1.00 64.12 116 THR A N 1
ATOM 950 C CA . THR A 1 116 ? 1.366 1.168 8.664 1.00 64.12 116 THR A CA 1
ATOM 951 C C . THR A 1 116 ? 1.829 0.383 7.461 1.00 64.12 116 THR A C 1
ATOM 953 O O . THR A 1 116 ? 2.246 -0.770 7.574 1.00 64.12 116 THR A O 1
ATOM 956 N N . LEU A 1 117 ? 1.794 1.017 6.293 1.00 69.81 117 LEU A N 1
ATOM 957 C CA . LEU A 1 117 ? 2.378 0.421 5.099 1.00 69.81 117 LEU A CA 1
ATOM 958 C C . LEU A 1 117 ? 3.838 -0.000 5.352 1.00 69.81 117 LEU A C 1
ATOM 960 O O . LEU A 1 117 ? 4.268 -1.035 4.861 1.00 69.81 117 LEU A O 1
ATOM 964 N N . LYS A 1 118 ? 4.565 0.761 6.181 1.00 71.94 118 LYS A N 1
ATOM 965 C CA . LYS A 1 118 ? 5.930 0.445 6.600 1.00 71.94 118 LYS A CA 1
ATOM 966 C C . LYS A 1 118 ? 6.012 -0.829 7.438 1.00 71.94 118 LYS A C 1
ATOM 968 O O . LYS A 1 118 ? 6.877 -1.641 7.163 1.00 71.94 118 LYS A O 1
ATOM 973 N N . ASP A 1 119 ? 5.144 -1.029 8.425 1.00 74.06 119 ASP A N 1
ATOM 974 C CA . ASP A 1 119 ? 5.178 -2.254 9.241 1.00 74.06 119 ASP A CA 1
ATOM 975 C C . ASP A 1 119 ? 4.757 -3.488 8.433 1.00 74.06 119 ASP A C 1
ATOM 977 O O . ASP A 1 119 ? 5.226 -4.592 8.693 1.00 74.06 119 ASP A O 1
ATOM 981 N N . LEU A 1 120 ? 3.885 -3.291 7.439 1.00 80.38 120 LEU A N 1
ATOM 982 C CA . LEU A 1 120 ? 3.407 -4.352 6.561 1.00 80.38 120 LEU A CA 1
ATOM 983 C C . LEU A 1 120 ? 4.448 -4.773 5.511 1.00 80.38 120 LEU A C 1
ATOM 985 O O . LEU A 1 120 ? 4.595 -5.964 5.259 1.00 80.38 120 LEU A O 1
ATOM 989 N N . ILE A 1 121 ? 5.151 -3.807 4.909 1.00 85.19 121 ILE A N 1
ATOM 990 C CA . ILE A 1 121 ? 6.220 -4.053 3.924 1.00 85.19 121 ILE A CA 1
ATOM 991 C C . ILE A 1 121 ? 7.546 -4.402 4.623 1.00 85.19 121 ILE A C 1
ATOM 993 O O . ILE A 1 121 ? 8.332 -5.198 4.121 1.00 85.19 121 ILE A O 1
ATOM 997 N N . GLY A 1 122 ? 7.815 -3.821 5.791 1.00 85.94 122 GLY A N 1
ATOM 998 C CA . GLY A 1 122 ? 9.063 -4.003 6.524 1.00 85.94 122 GLY A CA 1
ATOM 999 C C . GLY A 1 122 ? 10.278 -3.519 5.730 1.00 85.94 122 GLY A C 1
ATOM 1000 O O . GLY A 1 122 ? 10.335 -2.370 5.293 1.00 85.94 122 GLY A O 1
ATOM 1001 N N . GLU A 1 123 ? 11.248 -4.415 5.558 1.00 86.88 123 GLU A N 1
ATOM 1002 C CA . GLU A 1 123 ? 12.492 -4.191 4.803 1.00 86.88 123 GLU A CA 1
ATOM 1003 C C . GLU A 1 123 ? 12.445 -4.846 3.409 1.00 86.88 123 GLU A C 1
ATOM 1005 O O . GLU A 1 123 ? 13.474 -4.999 2.743 1.00 86.88 123 GLU A O 1
ATOM 1010 N N . ASP A 1 124 ? 11.259 -5.276 2.967 1.00 91.94 124 ASP A N 1
ATOM 1011 C CA . ASP A 1 124 ? 11.099 -5.935 1.681 1.00 91.94 124 ASP A CA 1
ATOM 1012 C C . ASP A 1 124 ? 11.393 -4.968 0.526 1.00 91.94 124 ASP A C 1
ATOM 1014 O O . ASP A 1 124 ? 10.892 -3.843 0.445 1.00 91.94 124 ASP A O 1
ATOM 1018 N N . LEU A 1 125 ? 12.209 -5.437 -0.415 1.00 92.88 125 LEU A N 1
ATOM 1019 C CA . LEU A 1 125 ? 12.534 -4.715 -1.641 1.00 92.88 125 LEU A CA 1
ATOM 1020 C C . LEU A 1 125 ? 11.575 -5.117 -2.762 1.00 92.88 125 LEU A C 1
ATOM 1022 O O . LEU A 1 125 ? 11.071 -6.234 -2.789 1.00 92.88 125 LEU A O 1
ATOM 1026 N N . LEU A 1 126 ? 11.428 -4.278 -3.791 1.00 91.75 126 LEU A N 1
ATOM 1027 C CA . LEU A 1 126 ? 10.601 -4.597 -4.970 1.00 91.75 126 LEU A CA 1
ATOM 1028 C C . LEU A 1 126 ? 10.996 -5.910 -5.679 1.00 91.75 126 LEU A C 1
ATOM 1030 O O . LEU A 1 126 ? 10.205 -6.467 -6.438 1.00 91.75 126 LEU A O 1
ATOM 1034 N N . SER A 1 127 ? 12.205 -6.422 -5.435 1.00 92.50 127 SER A N 1
ATOM 1035 C CA . SER A 1 127 ? 12.663 -7.713 -5.951 1.00 92.50 127 SER A CA 1
ATOM 1036 C C . SER A 1 127 ? 11.925 -8.917 -5.364 1.00 92.50 127 SER A C 1
ATOM 1038 O O . SER A 1 127 ? 11.977 -9.980 -5.973 1.00 92.50 127 SER A O 1
ATOM 1040 N N . VAL A 1 128 ? 11.273 -8.788 -4.199 1.00 93.69 128 VAL A N 1
ATOM 1041 C CA . VAL A 1 128 ? 10.510 -9.896 -3.590 1.00 93.69 128 VAL A CA 1
ATOM 1042 C C . VAL A 1 128 ? 9.111 -10.043 -4.186 1.00 93.69 128 VAL A C 1
ATOM 1044 O O . VAL A 1 128 ? 8.472 -11.076 -3.999 1.00 93.69 128 VAL A O 1
ATOM 1047 N N . LEU A 1 129 ? 8.629 -9.020 -4.902 1.00 93.44 129 LEU A N 1
ATOM 1048 C CA . LEU A 1 129 ? 7.315 -9.045 -5.533 1.00 93.44 129 LEU A CA 1
ATOM 1049 C C . LEU A 1 129 ? 7.255 -10.129 -6.613 1.00 93.44 129 LEU A C 1
ATOM 1051 O O . LEU A 1 129 ? 8.221 -10.388 -7.332 1.00 93.44 129 LEU A O 1
ATOM 1055 N N . ASN A 1 130 ? 6.083 -10.736 -6.765 1.00 93.94 130 ASN A N 1
ATOM 1056 C CA . ASN A 1 130 ? 5.840 -11.680 -7.842 1.00 93.94 130 ASN A CA 1
ATOM 1057 C C . ASN A 1 130 ? 5.584 -10.939 -9.167 1.00 93.94 130 ASN A C 1
ATOM 1059 O O . ASN A 1 130 ? 4.473 -10.488 -9.420 1.00 93.94 130 ASN A O 1
ATOM 1063 N N . HIS A 1 131 ? 6.593 -10.868 -10.037 1.00 93.81 131 HIS A N 1
ATOM 1064 C CA . HIS A 1 131 ? 6.520 -10.170 -11.332 1.00 93.81 131 HIS A CA 1
ATOM 1065 C C . HIS A 1 131 ? 5.914 -10.996 -12.477 1.00 93.81 131 HIS A C 1
ATOM 1067 O O . HIS A 1 131 ? 5.876 -10.531 -13.611 1.00 93.81 131 HIS A O 1
ATOM 1073 N N . THR A 1 132 ? 5.425 -12.213 -12.218 1.00 93.06 132 THR A N 1
ATOM 1074 C CA . THR A 1 132 ? 4.941 -13.122 -13.281 1.00 93.06 132 THR A CA 1
ATOM 1075 C C . THR A 1 132 ? 3.812 -12.546 -14.135 1.00 93.06 132 THR A C 1
ATOM 1077 O O . THR A 1 132 ? 3.708 -12.898 -15.305 1.00 93.06 132 THR A O 1
ATOM 1080 N N . SER A 1 133 ? 2.980 -11.650 -13.592 1.00 91.38 133 SER A N 1
ATOM 1081 C CA . SER A 1 133 ? 1.885 -11.021 -14.345 1.00 91.38 133 SER A CA 1
ATOM 1082 C C . SER A 1 133 ? 2.353 -9.988 -15.370 1.00 91.38 133 SER A C 1
ATOM 1084 O O . SER A 1 133 ? 1.625 -9.715 -16.321 1.00 91.38 133 SER A O 1
ATOM 1086 N N . ILE A 1 134 ? 3.544 -9.415 -15.183 1.00 93.25 134 ILE A N 1
ATOM 1087 C CA . ILE A 1 134 ? 4.134 -8.417 -16.085 1.00 93.25 134 ILE A CA 1
ATOM 1088 C C . ILE A 1 134 ? 5.295 -8.987 -16.911 1.00 93.25 134 ILE A C 1
ATOM 1090 O O . ILE A 1 134 ? 5.899 -8.265 -17.704 1.00 93.25 134 ILE A O 1
ATOM 1094 N N . ASP A 1 135 ? 5.606 -10.272 -16.733 1.00 92.94 135 ASP A N 1
ATOM 1095 C CA . ASP A 1 135 ? 6.661 -10.964 -17.464 1.00 92.94 135 ASP A CA 1
ATOM 1096 C C . ASP A 1 135 ? 6.253 -11.241 -18.920 1.00 92.94 135 ASP A C 1
ATOM 1098 O O . ASP A 1 135 ? 5.075 -11.397 -19.256 1.00 92.94 135 ASP A O 1
ATOM 1102 N N . HIS A 1 136 ? 7.241 -11.295 -19.809 1.00 93.38 136 HIS A N 1
ATOM 1103 C CA . HIS A 1 136 ? 7.041 -11.633 -21.211 1.00 93.38 136 HIS A CA 1
ATOM 1104 C C . HIS A 1 136 ? 8.316 -12.187 -21.848 1.00 93.38 136 HIS A C 1
ATOM 1106 O O . HIS A 1 136 ? 9.435 -11.963 -21.390 1.00 93.38 136 HIS A O 1
ATOM 1112 N N . ALA A 1 137 ? 8.163 -12.881 -22.977 1.00 93.94 137 ALA A N 1
ATOM 1113 C CA . ALA A 1 137 ? 9.312 -13.386 -23.716 1.00 93.94 137 ALA A CA 1
ATOM 1114 C C . ALA A 1 137 ? 10.193 -12.230 -24.227 1.00 93.94 137 ALA A C 1
ATOM 1116 O O . ALA A 1 137 ? 9.713 -11.312 -24.899 1.00 93.94 137 ALA A O 1
ATOM 1117 N N . TYR A 1 138 ? 11.501 -12.301 -23.967 1.00 92.62 138 TYR A N 1
ATOM 1118 C CA . TYR A 1 138 ? 12.462 -11.319 -24.467 1.00 92.62 138 TYR A CA 1
ATOM 1119 C C . TYR A 1 138 ? 12.898 -11.646 -25.902 1.00 92.62 138 TYR A C 1
ATOM 1121 O O . TYR A 1 138 ? 13.947 -12.244 -26.148 1.00 92.62 138 TYR A O 1
ATOM 1129 N N . SER A 1 139 ? 12.051 -11.281 -26.866 1.00 95.38 139 SER A N 1
ATOM 1130 C CA . SER A 1 139 ? 12.281 -11.492 -28.299 1.00 95.38 139 SER A CA 1
ATOM 1131 C C . SER A 1 139 ? 12.117 -10.196 -29.092 1.00 95.38 139 SER A C 1
ATOM 1133 O O . SER A 1 139 ? 11.432 -9.276 -28.648 1.00 95.38 139 SER A O 1
ATOM 1135 N N . PHE A 1 140 ? 12.708 -10.139 -30.291 1.00 93.69 140 PHE A N 1
ATOM 1136 C CA . PHE A 1 140 ? 12.572 -8.987 -31.188 1.00 93.69 140 PHE A CA 1
ATOM 1137 C C . PHE A 1 140 ? 11.104 -8.617 -31.439 1.00 93.69 140 PHE A C 1
ATOM 1139 O O . PHE A 1 140 ? 10.749 -7.449 -31.330 1.00 93.69 140 P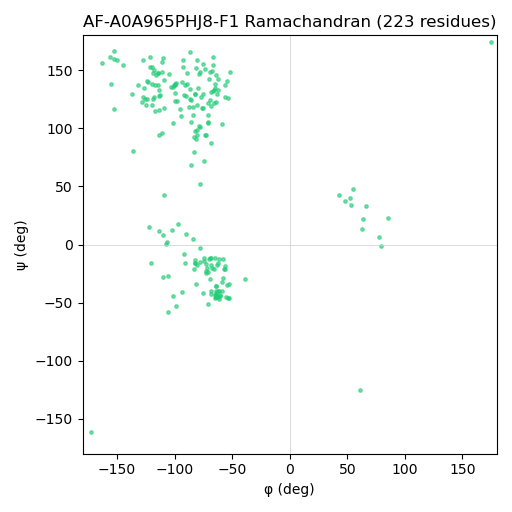HE A O 1
ATOM 1146 N N . THR A 1 141 ? 10.250 -9.606 -31.726 1.00 95.44 141 THR A N 1
ATOM 1147 C CA . THR A 1 141 ? 8.826 -9.385 -32.016 1.00 95.44 141 THR A CA 1
ATOM 1148 C C . THR A 1 141 ? 8.094 -8.759 -30.830 1.00 95.44 141 THR A C 1
ATOM 1150 O O . THR A 1 141 ? 7.381 -7.776 -31.005 1.00 95.44 141 THR A O 1
ATOM 1153 N N . GLU A 1 142 ? 8.305 -9.283 -29.620 1.00 95.25 142 GLU A N 1
ATOM 1154 C CA . GLU A 1 142 ? 7.664 -8.759 -28.406 1.00 95.25 142 GLU A CA 1
ATOM 1155 C C . GLU A 1 142 ? 8.111 -7.328 -28.096 1.00 95.25 142 GLU A C 1
ATOM 1157 O O . GLU A 1 142 ? 7.282 -6.460 -27.825 1.00 95.25 142 GLU A O 1
ATOM 1162 N N . VAL A 1 143 ? 9.418 -7.060 -28.188 1.00 95.00 143 VAL A N 1
ATOM 1163 C CA . VAL A 1 143 ? 9.963 -5.715 -27.963 1.00 95.00 143 VAL A CA 1
ATOM 1164 C C . VAL A 1 143 ? 9.441 -4.738 -29.017 1.00 95.00 143 VAL A C 1
ATOM 1166 O O . VAL A 1 143 ? 8.987 -3.653 -28.671 1.00 95.00 143 VAL A O 1
ATOM 1169 N N . TYR A 1 144 ? 9.438 -5.128 -30.294 1.00 94.50 144 TYR A N 1
ATOM 1170 C CA . TYR A 1 144 ? 8.936 -4.298 -31.388 1.00 94.50 144 TYR A CA 1
ATOM 1171 C C . TYR A 1 144 ? 7.453 -3.938 -31.221 1.00 94.50 144 TYR A C 1
ATOM 1173 O O . TYR A 1 144 ? 7.078 -2.772 -31.375 1.00 94.50 144 TYR A O 1
ATOM 1181 N N . ASN A 1 145 ? 6.613 -4.907 -30.850 1.00 95.00 145 ASN A N 1
ATOM 1182 C CA . ASN A 1 145 ? 5.185 -4.676 -30.625 1.00 95.00 145 ASN A CA 1
ATOM 1183 C C . ASN A 1 145 ? 4.952 -3.723 -29.444 1.00 95.00 145 ASN A C 1
ATOM 1185 O O . ASN A 1 145 ? 4.166 -2.790 -29.561 1.00 95.00 145 ASN A O 1
ATOM 1189 N N . ARG A 1 146 ? 5.701 -3.868 -28.345 1.00 94.62 146 ARG A N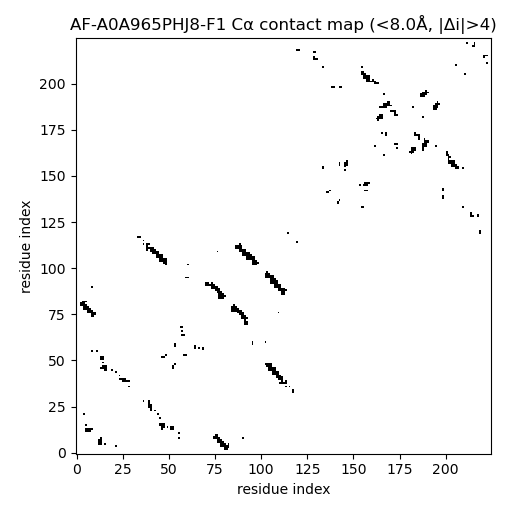 1
ATOM 1190 C CA . ARG A 1 146 ? 5.612 -2.982 -27.166 1.00 94.62 146 ARG A CA 1
ATOM 1191 C C . ARG A 1 146 ? 6.130 -1.558 -27.404 1.00 94.62 146 ARG A C 1
ATOM 1193 O O . ARG A 1 146 ? 5.930 -0.689 -26.560 1.00 94.62 146 ARG A O 1
ATOM 1200 N N . ILE A 1 147 ? 6.807 -1.319 -28.527 1.00 93.25 147 ILE A N 1
ATOM 1201 C CA . ILE A 1 147 ? 7.231 0.017 -28.973 1.00 93.25 147 ILE A CA 1
ATOM 1202 C C . ILE A 1 147 ? 6.196 0.634 -29.916 1.00 93.25 147 ILE A C 1
ATOM 1204 O O . ILE A 1 147 ? 5.954 1.837 -29.863 1.00 93.25 147 ILE A O 1
ATOM 1208 N N . THR A 1 148 ? 5.636 -0.169 -30.823 1.00 93.38 148 THR A N 1
ATOM 1209 C CA . THR A 1 148 ? 4.898 0.332 -31.995 1.00 93.38 148 THR A CA 1
ATOM 1210 C C . THR A 1 148 ? 3.385 0.181 -31.896 1.00 93.38 148 THR A C 1
ATOM 1212 O O . THR A 1 148 ? 2.659 0.974 -32.498 1.00 93.38 148 THR A O 1
ATOM 1215 N N . ASP A 1 149 ? 2.893 -0.797 -31.137 1.00 92.75 149 ASP A N 1
ATOM 1216 C CA . ASP A 1 149 ? 1.467 -1.038 -30.976 1.00 92.75 149 ASP A CA 1
ATOM 1217 C C . ASP A 1 149 ? 0.880 -0.123 -29.898 1.00 92.75 149 ASP A C 1
ATOM 1219 O O . ASP A 1 149 ? 0.864 -0.441 -28.710 1.00 92.75 149 ASP A O 1
ATOM 1223 N N . ALA A 1 150 ? 0.375 1.026 -30.343 1.00 86.44 150 ALA A N 1
ATOM 1224 C CA . ALA A 1 150 ? -0.305 1.997 -29.493 1.00 86.44 150 ALA A CA 1
ATOM 1225 C C . ALA A 1 150 ? -1.760 1.615 -29.154 1.00 86.44 150 ALA A C 1
ATOM 1227 O O . ALA A 1 150 ? -2.428 2.361 -28.440 1.00 86.44 150 ALA A O 1
ATOM 1228 N N . SER A 1 151 ? -2.284 0.503 -29.686 1.00 90.69 151 SER A N 1
ATOM 1229 C CA . SER A 1 151 ? -3.648 0.047 -29.386 1.00 90.69 151 SER A CA 1
ATOM 1230 C C . SER A 1 151 ? -3.741 -0.735 -28.075 1.00 90.69 151 SER A C 1
ATOM 1232 O O . SER A 1 151 ? -4.834 -0.889 -27.527 1.00 90.69 151 SER A O 1
ATOM 1234 N N . ILE A 1 152 ? -2.598 -1.190 -27.555 1.00 87.62 152 ILE A N 1
ATOM 1235 C CA . ILE A 1 152 ? -2.490 -1.957 -26.318 1.00 87.62 152 ILE A CA 1
ATOM 1236 C C . ILE A 1 152 ? -1.757 -1.120 -25.272 1.00 87.62 152 ILE A C 1
ATOM 1238 O O . ILE A 1 152 ? -0.655 -0.62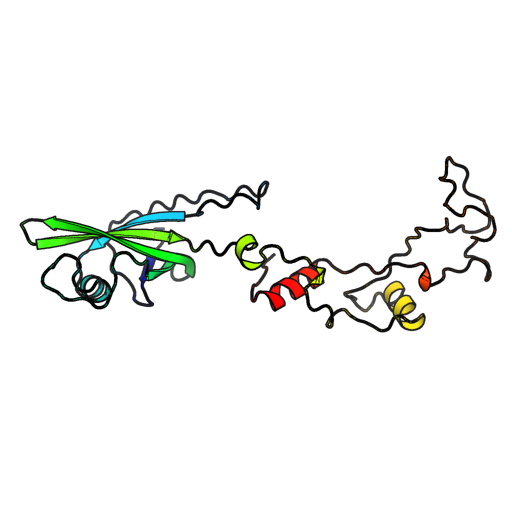4 -25.494 1.00 87.62 152 ILE A O 1
ATOM 1242 N N . ASP A 1 153 ? -2.361 -1.004 -24.092 1.00 87.44 153 ASP A N 1
ATOM 1243 C CA . ASP A 1 153 ? -1.779 -0.286 -22.961 1.00 87.44 153 ASP A CA 1
ATOM 1244 C C . ASP A 1 153 ? -0.845 -1.199 -22.147 1.00 87.44 153 ASP A C 1
ATOM 1246 O O . ASP A 1 153 ? -1.140 -1.595 -21.019 1.00 87.44 153 ASP A O 1
ATOM 1250 N N . TRP A 1 154 ? 0.287 -1.580 -22.741 1.00 91.69 154 TRP A N 1
ATOM 1251 C CA . TRP A 1 154 ? 1.236 -2.534 -22.158 1.00 91.69 154 TRP A CA 1
ATOM 1252 C C . TRP A 1 154 ? 1.735 -2.110 -20.768 1.00 91.69 154 TRP A C 1
ATOM 1254 O O . TRP A 1 154 ? 2.102 -0.957 -20.565 1.00 91.69 154 TRP A O 1
ATOM 1264 N N . ASP A 1 155 ? 1.815 -3.046 -19.817 1.00 93.50 155 ASP A N 1
ATOM 1265 C CA . ASP A 1 155 ? 2.398 -2.786 -18.486 1.00 93.50 155 ASP A CA 1
ATOM 1266 C C . ASP A 1 155 ? 3.927 -2.639 -18.513 1.00 93.50 155 ASP A C 1
ATOM 1268 O O . ASP A 1 155 ? 4.511 -1.983 -17.646 1.00 93.50 155 ASP A O 1
ATOM 1272 N N . VAL A 1 156 ? 4.566 -3.233 -19.525 1.00 94.75 156 VAL A N 1
ATOM 1273 C CA . VAL A 1 156 ? 6.006 -3.136 -19.787 1.00 94.75 156 VAL A CA 1
ATOM 1274 C C . VAL A 1 156 ? 6.217 -2.639 -21.212 1.00 94.75 156 VAL A C 1
ATOM 1276 O O . VAL A 1 156 ? 5.799 -3.299 -22.166 1.00 94.75 156 VAL A O 1
ATOM 1279 N N . CYS A 1 157 ? 6.889 -1.501 -21.351 1.00 93.62 157 CYS A N 1
ATOM 1280 C CA . CYS A 1 157 ? 7.221 -0.878 -22.632 1.00 93.62 157 CYS A CA 1
ATOM 1281 C C . CYS A 1 157 ? 8.733 -0.713 -22.771 1.00 93.62 157 CYS A C 1
ATOM 1283 O O . CYS A 1 157 ? 9.460 -0.704 -21.781 1.00 93.62 157 CYS A O 1
ATOM 1285 N N . TYR A 1 158 ? 9.213 -0.520 -23.996 1.00 93.88 158 TYR A N 1
ATOM 1286 C CA . TYR A 1 158 ? 10.631 -0.280 -24.265 1.00 93.88 158 TYR A CA 1
ATOM 1287 C C . TYR A 1 158 ? 10.817 1.140 -24.796 1.00 93.88 158 TYR A C 1
ATOM 1289 O O . TYR A 1 158 ? 10.642 1.374 -25.991 1.00 93.88 158 TYR A O 1
ATOM 1297 N N . PRO A 1 159 ? 11.126 2.126 -23.939 1.00 92.00 159 PRO A N 1
ATOM 1298 C CA . PRO A 1 159 ? 11.407 3.463 -24.425 1.00 92.00 159 PRO A CA 1
ATOM 1299 C C . PRO A 1 159 ? 12.639 3.435 -25.333 1.00 92.00 159 PRO A C 1
ATOM 1301 O O . PRO A 1 159 ? 13.618 2.736 -25.067 1.00 92.00 159 PRO A O 1
ATOM 1304 N N . LEU A 1 160 ? 12.600 4.236 -26.398 1.00 90.94 160 LEU A N 1
ATOM 1305 C CA . LEU A 1 160 ? 13.729 4.437 -27.301 1.00 90.94 160 LEU A CA 1
ATOM 1306 C C . LEU A 1 160 ? 14.778 5.328 -26.617 1.00 90.94 160 LEU A C 1
ATOM 1308 O O . LEU A 1 160 ? 14.939 6.503 -26.941 1.00 90.94 160 LEU A O 1
ATOM 1312 N N . ILE A 1 161 ? 15.466 4.749 -25.634 1.00 88.06 161 ILE A N 1
ATOM 1313 C CA . ILE A 1 161 ? 16.546 5.355 -24.861 1.00 88.06 161 ILE A CA 1
ATOM 1314 C C . ILE A 1 161 ? 17.746 4.416 -24.930 1.00 88.06 161 ILE A C 1
ATOM 1316 O O . ILE A 1 161 ? 17.624 3.208 -24.742 1.00 88.06 161 ILE A O 1
ATOM 1320 N N . THR A 1 162 ? 18.914 4.994 -25.171 1.00 84.44 162 THR A N 1
ATOM 1321 C CA . THR A 1 162 ? 20.189 4.286 -25.276 1.00 84.44 162 THR A CA 1
ATOM 1322 C C . THR A 1 162 ? 21.117 4.683 -24.132 1.00 84.44 162 THR A C 1
ATOM 1324 O O . THR A 1 162 ? 21.091 5.825 -23.669 1.00 84.44 162 THR A O 1
ATOM 1327 N N . SER A 1 163 ? 21.949 3.745 -23.680 1.00 82.56 163 SER A N 1
ATOM 1328 C CA . SER A 1 163 ? 22.949 3.961 -22.624 1.00 82.56 163 SER A CA 1
ATOM 1329 C C . SER A 1 163 ? 24.391 3.696 -23.071 1.00 82.56 163 SER A C 1
ATOM 1331 O O . SER A 1 163 ? 25.323 4.124 -22.396 1.00 82.56 163 SER A O 1
ATOM 1333 N N . SER A 1 164 ? 24.594 3.017 -24.203 1.00 85.50 164 SER A N 1
ATOM 1334 C CA . SER A 1 164 ? 25.908 2.534 -24.657 1.00 85.50 164 SER A CA 1
ATOM 1335 C C . SER A 1 164 ? 26.449 3.273 -25.886 1.00 85.50 164 SER A C 1
ATOM 1337 O O . SER A 1 164 ? 27.665 3.382 -26.067 1.00 85.50 164 SER A O 1
ATOM 1339 N N . ARG A 1 165 ? 25.560 3.806 -26.730 1.00 88.69 165 ARG A N 1
ATOM 1340 C CA . ARG A 1 165 ? 25.908 4.542 -27.953 1.00 88.69 165 ARG A CA 1
ATOM 1341 C C . ARG A 1 165 ? 24.936 5.677 -28.219 1.00 88.69 165 ARG A C 1
ATOM 1343 O O . ARG A 1 165 ? 23.779 5.585 -27.832 1.00 88.69 165 ARG A O 1
ATOM 1350 N N . ILE A 1 166 ? 25.357 6.715 -28.930 1.00 87.06 166 ILE A N 1
ATOM 1351 C CA . ILE A 1 166 ? 24.424 7.753 -29.393 1.00 87.06 166 ILE A CA 1
ATOM 1352 C C . ILE A 1 166 ? 23.848 7.332 -30.741 1.00 87.06 166 ILE A C 1
ATOM 1354 O O . ILE A 1 166 ? 24.594 7.213 -31.709 1.00 87.06 166 ILE A O 1
ATOM 1358 N N . TRP A 1 167 ? 22.531 7.142 -30.822 1.00 88.50 167 TRP A N 1
ATOM 1359 C CA . TRP A 1 167 ? 21.852 6.940 -32.101 1.00 88.50 167 TRP A CA 1
ATOM 1360 C C . TRP A 1 167 ? 21.887 8.216 -32.935 1.00 88.50 167 TRP A C 1
ATOM 1362 O O . TRP A 1 167 ? 21.546 9.298 -32.459 1.00 88.50 167 TRP A O 1
ATOM 1372 N N . GLN A 1 168 ? 22.281 8.074 -34.194 1.00 86.25 168 GLN A N 1
ATOM 1373 C CA . GLN A 1 168 ? 22.370 9.177 -35.141 1.00 86.25 168 GLN A CA 1
ATOM 1374 C C . GLN A 1 168 ? 21.421 8.926 -36.307 1.00 86.25 168 GLN A C 1
ATOM 1376 O O . GLN A 1 168 ? 21.236 7.784 -36.722 1.00 86.25 168 GLN A O 1
ATOM 1381 N N . TYR A 1 169 ? 20.873 9.993 -36.880 1.00 84.44 169 TYR A N 1
ATOM 1382 C CA . TYR A 1 169 ? 20.108 9.930 -38.119 1.00 84.44 169 TYR A CA 1
ATOM 1383 C C . TYR A 1 169 ? 20.815 10.767 -39.185 1.00 84.44 169 TYR A C 1
ATOM 1385 O O . TYR A 1 169 ? 21.130 11.930 -38.948 1.00 84.44 169 TYR A O 1
ATOM 1393 N N . GLN A 1 170 ? 21.090 10.166 -40.345 1.00 79.75 170 GLN A N 1
ATOM 1394 C CA . GLN A 1 170 ? 21.723 10.825 -41.500 1.00 79.75 170 GLN A CA 1
ATOM 1395 C C . GLN A 1 170 ? 23.167 11.336 -41.289 1.00 79.75 170 GLN A C 1
ATOM 1397 O O . GLN A 1 170 ? 23.661 12.124 -42.089 1.00 79.75 170 GLN A O 1
ATOM 1402 N N . GLY A 1 171 ? 23.891 10.781 -40.308 1.00 69.50 171 GLY A N 1
ATOM 1403 C CA . GLY A 1 171 ? 25.356 10.663 -40.377 1.00 69.50 171 GLY A CA 1
ATOM 1404 C C . GLY A 1 171 ? 26.193 11.856 -39.914 1.00 69.50 171 GLY A C 1
ATOM 1405 O O . GLY A 1 171 ? 27.350 11.956 -40.317 1.00 69.50 171 GLY A O 1
ATOM 1406 N N . THR A 1 172 ? 25.659 12.733 -39.065 1.00 72.19 172 THR A N 1
ATOM 1407 C CA . THR A 1 172 ? 26.492 13.723 -38.368 1.00 72.19 172 THR A CA 1
ATOM 1408 C C . THR A 1 172 ? 26.871 13.189 -36.993 1.00 72.19 172 THR A C 1
ATOM 1410 O O . THR A 1 172 ? 25.994 12.990 -36.147 1.00 72.19 172 THR A O 1
ATOM 1413 N N . ASP A 1 173 ? 28.169 12.979 -36.762 1.00 74.69 173 ASP A N 1
ATOM 1414 C CA . ASP A 1 173 ? 28.656 12.619 -35.433 1.00 74.69 173 ASP A CA 1
ATOM 1415 C C . ASP A 1 173 ? 28.360 13.761 -34.443 1.00 74.69 173 ASP A C 1
ATOM 1417 O O . ASP A 1 173 ? 28.604 14.935 -34.751 1.00 74.69 173 ASP A O 1
ATOM 1421 N N . PRO A 1 174 ? 27.816 13.456 -33.254 1.00 76.75 174 PRO A N 1
ATOM 1422 C CA . PRO A 1 174 ? 27.544 14.463 -32.246 1.00 76.75 174 PRO A CA 1
ATOM 1423 C C . PRO A 1 174 ? 28.868 15.056 -31.752 1.00 76.75 174 PRO A C 1
ATOM 1425 O O . PRO A 1 174 ? 29.810 14.336 -31.428 1.00 76.75 174 PRO A O 1
ATOM 1428 N N . SER A 1 175 ? 28.942 16.384 -31.668 1.00 79.38 175 SER A N 1
ATOM 1429 C CA . SER A 1 175 ? 30.102 17.100 -31.131 1.00 79.38 175 SER A CA 1
ATOM 1430 C C . SER A 1 175 ? 29.849 17.512 -29.680 1.00 79.38 175 SER A C 1
ATOM 1432 O O . SER A 1 175 ? 28.882 18.223 -29.405 1.00 79.38 175 SER A O 1
ATOM 1434 N N . GLY A 1 176 ? 30.716 17.107 -28.751 1.00 82.81 176 GLY A N 1
ATOM 1435 C CA . GLY A 1 176 ? 30.571 17.430 -27.332 1.00 82.81 176 GLY A CA 1
ATOM 1436 C C . GLY A 1 176 ? 31.612 16.748 -26.447 1.00 82.81 176 GLY A C 1
ATOM 1437 O O . GLY A 1 176 ? 32.407 15.932 -26.910 1.00 82.81 176 GLY A O 1
ATOM 1438 N N . ASN A 1 177 ? 31.601 17.091 -25.158 1.00 86.12 177 ASN A N 1
ATOM 1439 C CA . ASN A 1 177 ? 32.398 16.395 -24.152 1.00 86.12 177 ASN A CA 1
ATOM 1440 C C . ASN A 1 177 ? 31.667 15.115 -23.746 1.00 86.12 177 ASN A C 1
ATOM 1442 O O . ASN A 1 177 ? 30.748 15.154 -22.928 1.00 86.12 177 ASN A O 1
ATOM 1446 N N . PHE A 1 178 ? 32.073 13.993 -24.334 1.00 85.81 178 PHE A N 1
ATOM 1447 C CA . PHE A 1 178 ? 31.518 12.681 -24.024 1.00 85.81 178 PHE A CA 1
ATOM 1448 C C . PHE A 1 178 ? 32.484 11.862 -23.168 1.00 85.81 178 PHE A C 1
ATOM 1450 O O . PHE A 1 178 ? 33.704 11.986 -23.310 1.00 85.81 178 PHE A O 1
ATOM 1457 N N . PRO A 1 179 ? 31.965 11.015 -22.270 1.00 88.00 179 PRO A N 1
ATOM 1458 C CA . PRO A 1 179 ? 32.800 10.091 -21.527 1.00 88.00 179 PRO A CA 1
ATOM 1459 C C . PRO A 1 179 ? 33.393 9.021 -22.453 1.00 88.00 179 PRO A C 1
ATOM 1461 O O . PRO A 1 179 ? 32.764 8.591 -23.415 1.00 88.00 179 PRO A O 1
ATOM 1464 N N . ASN A 1 180 ? 34.593 8.540 -22.119 1.00 87.12 180 ASN A N 1
ATOM 1465 C CA . ASN A 1 180 ? 35.365 7.619 -22.965 1.00 87.12 180 ASN A CA 1
ATOM 1466 C C . ASN A 1 180 ? 34.691 6.250 -23.201 1.00 87.12 180 ASN A C 1
ATOM 1468 O O . ASN A 1 180 ? 35.078 5.519 -24.105 1.00 87.12 180 ASN A O 1
ATOM 1472 N N . TRP A 1 181 ? 33.710 5.881 -22.373 1.00 88.62 181 TRP A N 1
ATOM 1473 C CA . TRP A 1 181 ? 32.941 4.642 -22.521 1.00 88.62 181 TRP A CA 1
ATOM 1474 C C . TRP A 1 181 ? 31.799 4.751 -23.542 1.00 88.62 181 TRP A C 1
ATOM 1476 O O . TRP A 1 181 ? 31.240 3.724 -23.920 1.00 88.62 181 TRP A O 1
ATOM 1486 N N . LEU A 1 182 ? 31.430 5.963 -23.974 1.00 86.81 182 LEU A N 1
ATOM 1487 C CA . LEU A 1 182 ? 30.298 6.181 -24.870 1.00 86.81 182 LEU A CA 1
ATOM 1488 C C . LEU A 1 182 ? 30.730 6.024 -26.327 1.00 86.81 182 LEU A C 1
ATOM 1490 O O . LEU A 1 182 ? 31.623 6.725 -26.804 1.00 86.81 182 LEU A O 1
ATOM 1494 N N . ASN A 1 183 ? 30.060 5.137 -27.063 1.00 84.31 183 ASN A N 1
ATOM 1495 C CA . ASN A 1 183 ? 30.302 5.006 -28.492 1.00 84.31 183 ASN A CA 1
ATOM 1496 C C . ASN A 1 183 ? 29.634 6.169 -29.254 1.00 84.31 183 ASN A C 1
ATOM 1498 O O . ASN A 1 183 ? 28.410 6.318 -29.236 1.00 84.31 183 ASN A O 1
ATOM 1502 N N . ILE A 1 184 ? 30.450 6.980 -29.933 1.00 80.12 184 ILE A N 1
ATOM 1503 C CA . ILE A 1 184 ? 30.035 8.195 -30.659 1.00 80.12 184 ILE A CA 1
ATOM 1504 C C . ILE A 1 184 ? 30.404 8.179 -32.152 1.00 80.12 184 ILE A C 1
ATOM 1506 O O . ILE A 1 184 ? 30.384 9.226 -32.787 1.00 80.12 184 ILE A O 1
ATOM 1510 N N . GLY A 1 185 ? 30.764 7.019 -32.711 1.00 75.56 185 GLY A N 1
ATOM 1511 C CA . GLY A 1 185 ? 31.231 6.921 -34.097 1.00 75.56 185 GLY A CA 1
ATOM 1512 C C . GLY A 1 185 ? 30.123 6.764 -35.145 1.00 75.56 185 GLY A C 1
ATOM 1513 O O . GLY A 1 185 ? 29.004 6.344 -34.846 1.00 75.56 185 GLY A O 1
ATOM 1514 N N . SER A 1 186 ? 30.500 6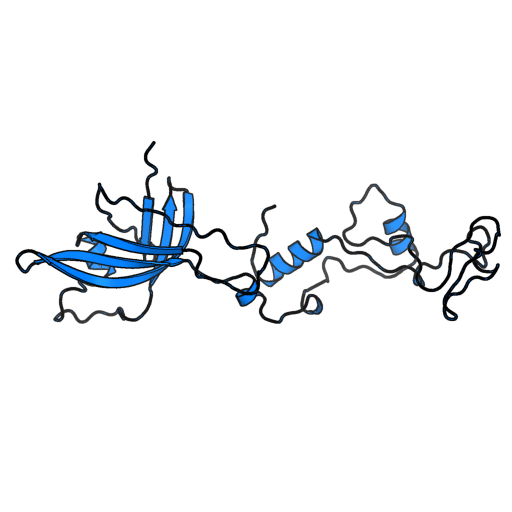.972 -36.408 1.00 69.56 186 SER A N 1
ATOM 1515 C CA . SER A 1 186 ? 29.643 6.894 -37.605 1.00 69.56 186 SER A CA 1
ATOM 1516 C C . SER A 1 186 ? 28.933 5.549 -37.840 1.00 69.56 186 SER A C 1
ATOM 1518 O O . SER A 1 186 ? 28.002 5.461 -38.645 1.00 69.56 186 SER A O 1
ATOM 1520 N N . GLY A 1 187 ? 29.328 4.495 -37.118 1.00 77.44 187 GLY A N 1
ATOM 1521 C CA . GLY A 1 187 ? 28.635 3.204 -37.090 1.00 77.44 187 GLY A CA 1
ATOM 1522 C C . GLY A 1 187 ? 27.262 3.246 -36.408 1.00 77.44 187 GLY A C 1
ATOM 1523 O O . GLY A 1 187 ? 26.490 2.304 -36.552 1.00 77.44 187 GLY A O 1
ATOM 1524 N N . ASN A 1 188 ? 26.921 4.335 -35.712 1.00 86.00 188 ASN A N 1
ATOM 1525 C CA . ASN A 1 188 ? 25.674 4.451 -34.953 1.00 86.00 188 ASN A CA 1
ATOM 1526 C C . ASN A 1 188 ? 24.490 5.023 -35.747 1.00 86.00 188 ASN A C 1
ATOM 1528 O O . ASN A 1 188 ? 23.445 5.328 -35.163 1.00 86.00 188 ASN A O 1
ATOM 1532 N N . ASN A 1 189 ? 24.637 5.184 -37.063 1.00 87.94 189 ASN A N 1
ATOM 1533 C CA . ASN A 1 189 ? 23.571 5.696 -37.911 1.00 87.94 189 ASN A CA 1
ATOM 1534 C C . ASN A 1 189 ? 22.431 4.671 -38.069 1.00 87.94 189 ASN A C 1
ATOM 1536 O O . ASN A 1 189 ? 22.584 3.659 -38.757 1.00 87.94 189 ASN A O 1
ATOM 1540 N N . ILE A 1 190 ? 21.269 4.979 -37.487 1.00 89.19 190 ILE A N 1
ATOM 1541 C CA . ILE A 1 190 ? 20.084 4.108 -37.479 1.00 89.19 190 ILE A CA 1
ATOM 1542 C C . ILE A 1 190 ? 19.418 3.980 -38.854 1.00 89.19 190 ILE A C 1
ATOM 1544 O O . ILE A 1 190 ? 18.583 3.100 -39.043 1.00 89.19 190 ILE A O 1
ATOM 1548 N N . SER A 1 191 ? 19.786 4.821 -39.832 1.00 87.31 191 SER A N 1
ATOM 1549 C CA . SER A 1 191 ? 19.314 4.688 -41.218 1.00 87.31 191 SER A CA 1
ATOM 1550 C C . SER A 1 191 ? 19.985 3.540 -41.978 1.00 87.31 191 SER A C 1
ATOM 1552 O O . SER A 1 191 ? 19.557 3.209 -43.081 1.00 87.31 191 SER A O 1
ATOM 1554 N N . ASN A 1 192 ? 21.056 2.959 -41.428 1.00 87.19 192 ASN A N 1
ATOM 1555 C CA . ASN A 1 192 ? 21.842 1.909 -42.062 1.00 87.19 192 ASN A CA 1
ATOM 1556 C C . ASN A 1 192 ? 21.711 0.606 -41.268 1.00 87.19 192 ASN A C 1
ATOM 1558 O O . ASN A 1 192 ? 21.667 0.623 -40.042 1.00 87.19 192 ASN A O 1
ATOM 1562 N N . ASN A 1 193 ? 21.761 -0.542 -41.950 1.00 85.69 193 ASN A N 1
ATOM 1563 C CA . ASN A 1 193 ? 21.608 -1.848 -41.296 1.00 85.69 193 ASN A CA 1
ATOM 1564 C C . ASN A 1 193 ? 22.667 -2.114 -40.206 1.00 85.69 193 ASN A C 1
ATOM 1566 O O . ASN A 1 193 ? 22.379 -2.773 -39.216 1.00 85.69 193 ASN A O 1
ATOM 1570 N N . ALA A 1 194 ? 23.884 -1.583 -40.372 1.00 84.81 194 ALA A N 1
ATOM 1571 C CA . ALA A 1 194 ? 24.964 -1.726 -39.393 1.00 84.81 194 ALA A CA 1
ATOM 1572 C C . ALA A 1 194 ? 24.743 -0.916 -38.100 1.00 84.81 194 ALA A C 1
ATOM 1574 O O . ALA A 1 194 ? 25.311 -1.269 -37.073 1.00 84.81 194 ALA A O 1
ATOM 1575 N N . GLY A 1 195 ? 23.936 0.150 -38.154 1.00 86.00 195 GLY A N 1
ATOM 1576 C CA . GLY A 1 195 ? 23.637 1.020 -37.014 1.00 86.00 195 GLY A CA 1
ATOM 1577 C C . GLY A 1 195 ? 22.203 0.896 -36.505 1.00 86.00 195 GLY A C 1
ATOM 1578 O O . GLY A 1 195 ? 21.805 1.693 -35.650 1.00 86.00 195 GLY A O 1
ATOM 1579 N N . ALA A 1 196 ? 21.440 -0.078 -37.020 1.00 88.69 196 ALA A N 1
ATOM 1580 C CA . ALA A 1 196 ? 20.061 -0.351 -36.634 1.00 88.69 196 ALA A CA 1
ATOM 1581 C C . ALA A 1 196 ? 19.925 -0.504 -35.113 1.00 88.69 196 ALA A C 1
ATOM 1583 O O . ALA A 1 196 ? 20.858 -0.939 -34.438 1.00 88.69 196 ALA A O 1
ATOM 1584 N N . ILE A 1 197 ? 18.771 -0.111 -34.575 1.00 90.06 197 ILE A N 1
ATOM 1585 C CA . ILE A 1 197 ? 18.490 -0.256 -33.145 1.00 90.06 197 ILE A CA 1
ATOM 1586 C C . ILE A 1 197 ? 18.368 -1.745 -32.832 1.00 90.06 197 ILE A C 1
ATOM 1588 O O . ILE A 1 197 ? 17.510 -2.436 -33.386 1.00 90.06 197 ILE A O 1
ATOM 1592 N N . ASP A 1 198 ? 19.241 -2.236 -31.960 1.00 90.00 198 ASP A N 1
ATOM 1593 C CA . ASP A 1 198 ? 19.194 -3.619 -31.504 1.00 90.00 198 ASP A CA 1
ATOM 1594 C C . ASP A 1 198 ? 18.235 -3.702 -30.319 1.00 90.00 198 ASP A C 1
ATOM 1596 O O . ASP A 1 198 ? 18.412 -3.003 -29.328 1.00 90.00 198 ASP A O 1
ATOM 1600 N N . TYR A 1 199 ? 17.232 -4.578 -30.374 1.00 90.81 199 TYR A N 1
ATOM 1601 C CA . TYR A 1 199 ? 16.284 -4.739 -29.264 1.00 90.81 199 TYR A CA 1
ATOM 1602 C C . TYR A 1 199 ? 16.978 -5.103 -27.935 1.00 90.81 199 TYR A C 1
ATOM 1604 O O . TYR A 1 199 ? 16.423 -4.864 -26.863 1.00 90.81 199 TYR A O 1
ATOM 1612 N N . ARG A 1 200 ? 18.204 -5.644 -28.006 1.00 91.06 200 ARG A N 1
ATOM 1613 C CA . ARG A 1 200 ? 19.058 -5.988 -26.860 1.00 91.06 200 ARG A CA 1
ATOM 1614 C C . ARG A 1 200 ? 19.694 -4.788 -26.167 1.00 91.06 200 ARG A C 1
ATOM 1616 O O . ARG A 1 200 ? 20.216 -4.936 -25.067 1.00 91.06 200 ARG A O 1
ATOM 1623 N N . GLU A 1 201 ? 19.679 -3.618 -26.801 1.00 90.25 201 GLU A N 1
ATOM 1624 C CA . GLU A 1 201 ? 20.204 -2.378 -26.220 1.00 90.25 201 GLU A CA 1
ATOM 1625 C C . GLU A 1 201 ? 19.131 -1.566 -25.479 1.00 90.25 201 GLU A C 1
ATOM 1627 O O . GLU A 1 201 ? 19.456 -0.596 -24.794 1.00 90.25 201 GLU A O 1
ATOM 1632 N N . LEU A 1 202 ? 17.863 -1.979 -25.590 1.00 91.00 202 LEU A N 1
ATOM 1633 C CA . LEU A 1 202 ? 16.725 -1.333 -24.948 1.00 91.00 202 LEU A CA 1
ATOM 1634 C C . LEU A 1 202 ? 16.457 -1.932 -23.568 1.00 91.00 202 LEU A C 1
ATOM 1636 O O . LEU A 1 202 ? 16.422 -3.152 -23.389 1.00 91.00 202 LEU A O 1
ATOM 1640 N N . PHE A 1 203 ? 16.185 -1.053 -22.609 1.00 91.38 203 PHE A N 1
ATOM 1641 C CA . PHE A 1 203 ? 15.793 -1.436 -21.257 1.00 91.38 203 PHE A CA 1
ATOM 1642 C C . PHE A 1 203 ? 14.271 -1.351 -21.102 1.00 91.38 203 PHE A C 1
ATOM 1644 O O . PHE A 1 203 ? 13.670 -0.396 -21.600 1.00 91.38 203 PHE A O 1
ATOM 1651 N N . PRO A 1 204 ? 13.637 -2.318 -20.416 1.00 93.00 204 PRO A N 1
ATOM 1652 C CA . PRO A 1 204 ? 12.208 -2.265 -20.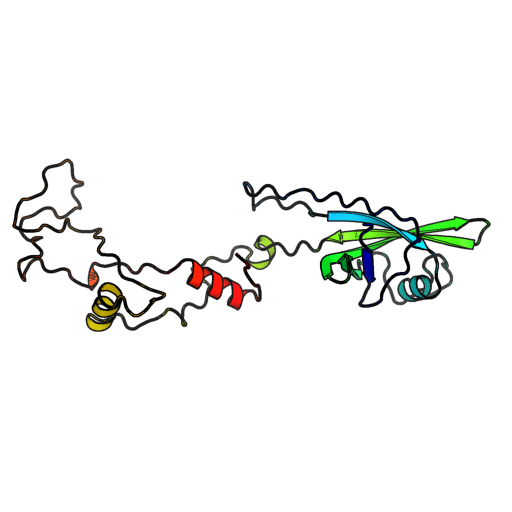150 1.00 93.00 204 PRO A CA 1
ATOM 1653 C C . PRO A 1 204 ? 11.885 -1.159 -19.139 1.00 93.00 204 PRO A C 1
ATOM 1655 O O . PRO A 1 204 ? 12.602 -0.953 -18.160 1.00 93.00 204 PRO A O 1
ATOM 1658 N N . ALA A 1 205 ? 10.763 -0.485 -19.353 1.00 92.88 205 ALA A N 1
ATOM 1659 C CA . ALA A 1 205 ? 10.131 0.417 -18.408 1.00 92.88 205 ALA A CA 1
ATOM 1660 C C . ALA A 1 205 ? 8.797 -0.189 -17.971 1.00 92.88 205 ALA A C 1
ATOM 1662 O O . ALA A 1 205 ? 7.972 -0.558 -18.807 1.00 92.88 205 ALA A O 1
ATOM 1663 N N . VAL A 1 206 ? 8.592 -0.281 -16.659 1.00 94.25 206 VAL A N 1
ATOM 1664 C CA . VAL A 1 206 ? 7.363 -0.814 -16.065 1.00 94.25 206 VAL A CA 1
ATOM 1665 C C . VAL A 1 206 ? 6.481 0.344 -15.623 1.00 94.25 206 VAL A C 1
ATOM 1667 O O . VAL A 1 206 ? 6.961 1.319 -15.037 1.00 94.25 206 VAL A O 1
ATOM 1670 N N . ARG A 1 207 ? 5.179 0.241 -15.879 1.00 91.94 207 ARG A N 1
ATOM 1671 C CA . ARG A 1 207 ? 4.208 1.220 -15.397 1.00 91.94 207 ARG A CA 1
ATOM 1672 C C . ARG A 1 207 ? 4.140 1.189 -13.867 1.00 91.94 207 ARG A C 1
ATOM 1674 O O . ARG A 1 207 ? 4.014 0.140 -13.241 1.00 91.94 207 ARG A O 1
ATOM 1681 N N . VAL A 1 208 ? 4.142 2.376 -13.260 1.00 92.44 208 VAL A N 1
ATOM 1682 C CA . VAL A 1 208 ? 4.073 2.538 -11.796 1.00 92.44 208 VAL A CA 1
ATOM 1683 C C . VAL A 1 208 ? 2.809 1.896 -11.213 1.00 92.44 208 VAL A C 1
ATOM 1685 O O . VAL A 1 208 ? 2.877 1.239 -10.179 1.00 92.44 208 VAL A O 1
ATOM 1688 N N . LYS A 1 209 ? 1.666 2.024 -11.901 1.00 91.94 209 LYS A N 1
ATOM 1689 C CA . LYS A 1 209 ? 0.412 1.362 -11.513 1.00 91.94 209 LYS A CA 1
ATOM 1690 C C . LYS A 1 209 ? 0.587 -0.153 -11.369 1.00 91.94 209 LYS A C 1
ATOM 1692 O O . LYS A 1 209 ? 0.150 -0.710 -10.372 1.00 91.94 209 LYS A O 1
ATOM 1697 N N . SER A 1 210 ? 1.256 -0.804 -12.318 1.00 93.50 210 SER A N 1
ATOM 1698 C CA . SER A 1 210 ? 1.445 -2.256 -12.303 1.00 93.50 210 SER A CA 1
ATOM 1699 C C . SER A 1 210 ? 2.289 -2.681 -11.097 1.00 93.50 210 SER A C 1
ATOM 1701 O O . SER A 1 210 ? 1.976 -3.677 -10.457 1.00 93.50 210 SER A O 1
ATOM 1703 N N . ILE A 1 211 ? 3.284 -1.878 -10.696 1.00 94.12 211 ILE A N 1
ATOM 1704 C CA . ILE A 1 211 ? 4.028 -2.098 -9.444 1.00 94.12 211 ILE A CA 1
ATOM 1705 C C . ILE A 1 211 ? 3.120 -1.963 -8.214 1.00 94.12 211 ILE A C 1
ATOM 1707 O O . ILE A 1 211 ? 3.186 -2.805 -7.320 1.00 94.12 211 ILE A O 1
ATOM 1711 N N . PHE A 1 212 ? 2.249 -0.952 -8.161 1.00 92.44 212 PHE A N 1
ATOM 1712 C CA . PHE A 1 212 ? 1.280 -0.826 -7.068 1.00 92.44 212 PHE A CA 1
ATOM 1713 C C . PHE A 1 212 ? 0.313 -2.009 -7.006 1.00 92.44 212 PHE A C 1
ATOM 1715 O O . PHE A 1 212 ? 0.054 -2.506 -5.915 1.00 92.44 212 PHE A O 1
ATOM 1722 N N . ASP A 1 213 ? -0.160 -2.505 -8.151 1.00 92.56 213 ASP A N 1
ATOM 1723 C CA . ASP A 1 213 ? -1.023 -3.686 -8.210 1.00 92.56 213 ASP A CA 1
ATOM 1724 C C . ASP A 1 213 ? -0.293 -4.933 -7.666 1.00 92.56 213 ASP A C 1
ATOM 1726 O O . ASP A 1 213 ? -0.870 -5.715 -6.908 1.00 92.56 213 ASP A O 1
ATOM 1730 N N . LEU A 1 214 ? 0.999 -5.100 -7.983 1.00 94.38 214 LEU A N 1
ATOM 1731 C CA . LEU A 1 214 ? 1.828 -6.179 -7.433 1.00 94.38 214 LEU A CA 1
ATOM 1732 C C . LEU A 1 214 ? 1.990 -6.077 -5.910 1.00 94.38 214 LEU A C 1
ATOM 1734 O O . LEU A 1 214 ? 1.845 -7.081 -5.213 1.00 94.38 214 LEU A O 1
ATOM 1738 N N . ILE A 1 215 ? 2.248 -4.874 -5.386 1.00 92.69 215 ILE A N 1
ATOM 1739 C CA . ILE A 1 215 ? 2.339 -4.621 -3.938 1.00 92.69 215 ILE A CA 1
ATOM 1740 C C . ILE A 1 215 ? 0.991 -4.919 -3.265 1.00 92.69 215 ILE A C 1
ATOM 1742 O O . ILE A 1 215 ? 0.941 -5.606 -2.245 1.00 92.69 215 ILE A O 1
ATOM 1746 N N . SER A 1 216 ? -0.107 -4.450 -3.859 1.00 90.94 216 SER A N 1
ATOM 1747 C CA . SER A 1 216 ? -1.470 -4.717 -3.399 1.00 90.94 216 SER A CA 1
ATOM 1748 C C . SER A 1 216 ? -1.750 -6.208 -3.254 1.00 90.94 216 SER A C 1
ATOM 1750 O O . SER A 1 216 ? -2.255 -6.640 -2.217 1.00 90.94 216 SER A O 1
ATOM 1752 N N . ASN A 1 217 ? -1.370 -6.999 -4.256 1.00 91.50 217 ASN A N 1
ATOM 1753 C CA . ASN A 1 217 ? -1.560 -8.445 -4.244 1.00 91.50 217 ASN A CA 1
ATOM 1754 C C . ASN A 1 217 ? -0.683 -9.151 -3.201 1.00 91.50 217 ASN A C 1
ATOM 1756 O O . ASN A 1 217 ? -1.158 -10.068 -2.536 1.00 91.50 217 ASN A O 1
ATOM 1760 N N . GLN A 1 218 ? 0.574 -8.728 -3.038 1.00 92.31 218 GLN A N 1
ATOM 1761 C CA . GLN A 1 218 ? 1.509 -9.340 -2.089 1.00 92.31 218 GLN A CA 1
ATOM 1762 C C . GLN A 1 218 ? 1.066 -9.150 -0.631 1.00 92.31 218 GLN A C 1
ATOM 1764 O O . GLN A 1 218 ? 1.136 -10.088 0.162 1.00 92.31 218 GLN A O 1
ATOM 1769 N N . TYR A 1 219 ? 0.612 -7.944 -0.281 1.00 90.06 219 TYR A N 1
ATOM 1770 C CA . TYR A 1 219 ? 0.320 -7.568 1.106 1.00 90.06 219 TYR A CA 1
ATOM 1771 C C . TYR A 1 219 ? -1.178 -7.482 1.432 1.00 90.06 219 TYR A C 1
ATOM 1773 O O . TYR A 1 219 ? -1.544 -7.143 2.556 1.00 90.06 219 TYR A O 1
ATOM 1781 N N . GLY A 1 220 ? -2.058 -7.784 0.472 1.00 87.50 220 GLY A N 1
ATOM 1782 C CA . GLY A 1 220 ? -3.510 -7.761 0.672 1.00 87.50 220 GLY A CA 1
ATOM 1783 C C . GLY A 1 220 ? -4.073 -6.362 0.939 1.00 87.50 220 GLY A C 1
ATOM 1784 O O . GLY A 1 220 ? -5.030 -6.218 1.698 1.00 87.50 220 GLY A O 1
ATOM 1785 N N . ILE A 1 221 ? -3.473 -5.330 0.340 1.00 84.12 221 ILE A N 1
ATOM 1786 C CA . ILE A 1 221 ? -3.881 -3.926 0.498 1.00 84.12 221 ILE A CA 1
ATOM 1787 C C . ILE A 1 221 ? -4.484 -3.371 -0.787 1.00 84.12 221 ILE A C 1
ATOM 1789 O O . ILE A 1 221 ? -4.195 -3.845 -1.882 1.00 84.12 221 ILE A O 1
ATOM 1793 N N . THR A 1 222 ? -5.293 -2.321 -0.680 1.00 81.50 222 THR A N 1
ATOM 1794 C CA . THR A 1 222 ? -5.884 -1.638 -1.838 1.00 81.50 222 THR A CA 1
ATOM 1795 C C . THR A 1 222 ? -5.437 -0.184 -1.855 1.00 81.50 222 THR A C 1
ATOM 1797 O O . THR A 1 222 ? -5.719 0.559 -0.917 1.00 81.50 222 THR A O 1
ATOM 1800 N N . PHE A 1 223 ? -4.755 0.231 -2.923 1.00 78.62 223 PHE A N 1
ATOM 1801 C CA . PHE A 1 223 ? -4.473 1.642 -3.174 1.00 78.62 223 PHE A CA 1
ATOM 1802 C C . PHE A 1 223 ? -5.688 2.299 -3.837 1.00 78.62 223 PHE A C 1
ATOM 1804 O O . PHE A 1 223 ? -6.217 1.789 -4.823 1.00 78.62 223 PHE A O 1
ATOM 1811 N N . THR A 1 224 ? -6.131 3.434 -3.300 1.00 73.62 224 THR A N 1
ATOM 1812 C CA . THR A 1 224 ? -7.197 4.261 -3.881 1.00 73.62 224 THR A CA 1
ATOM 1813 C C . THR A 1 224 ? -6.617 5.623 -4.241 1.00 73.62 224 THR A C 1
ATOM 1815 O O . THR A 1 224 ? -6.194 6.354 -3.343 1.00 73.62 224 THR A O 1
ATOM 1818 N N . GLY A 1 225 ? -6.585 5.958 -5.530 1.00 60.31 225 GLY A N 1
ATOM 1819 C CA . GLY A 1 225 ? -6.032 7.208 -6.053 1.00 60.31 225 GLY A CA 1
ATOM 1820 C C . GLY A 1 225 ? -6.315 7.380 -7.533 1.00 60.31 225 GLY A C 1
ATOM 1821 O O . GLY A 1 225 ? -6.571 6.350 -8.197 1.00 60.31 225 GLY A O 1
#